Protein AF-A0A929AVD4-F1 (afdb_monomer_lite)

Secondary structure (DSSP, 8-state):
----SSTTHHHHHHHHHHHHHHHHHHHHHHHHHHHHHHHHHHHHHHHHHHHHHHHHHHHHHHHHHHHHHHHHHTT-SS-------SSGGGSSHHHHHHHTT--TTSEE---TT--EEHHHHHHHHHHHHHHHHHHHHHHHGGGS-HHHHHHHHHHHT-HHHHHHHHHHHHHHHHHHH--TTSTTTS---S---GGGSHHHHHHHHHHHHHHHHHHHHHHHHS-TTTS----THHHHS--S-GGG----

Radius of gyration: 31.72 Å; chains: 1; bounding box: 99×45×107 Å

Foldseek 3Di:
DDPDDPVPVVVVVVVVVVVVVVVVVVVVVVVVVVVVVVVVVVVVVLLVLLQVLLLLLLVLLLLVLLLLLQLQLVLDPDPDPDPDPFSVSCLDPVSLVSLQPDFQQDFFLPDPVDGDGNLRVLQVSLVVSLVSLVVSCVVRVVSHDPVLNVLSVCLSPQPLSVCSNPCVVVVVVVVVPDDPPCCVVPPPPRGDRPSNDPVSSVSVSSSVVSSRVSLVVSQVSDDPVSRDGDDCVSVPPDSDDPPPPPDD

Structure (mmCIF, N/CA/C/O backbone):
data_AF-A0A929AVD4-F1
#
_entry.id   AF-A0A929AVD4-F1
#
loop_
_atom_site.group_PDB
_atom_site.id
_atom_site.type_symbol
_atom_site.label_atom_id
_atom_site.label_alt_id
_atom_site.label_comp_id
_atom_site.label_asym_id
_atom_site.label_entity_id
_atom_site.label_seq_id
_atom_site.pdbx_PDB_ins_code
_atom_site.Cartn_x
_atom_site.Cartn_y
_atom_site.Cartn_z
_atom_site.occupancy
_atom_site.B_iso_or_equiv
_atom_site.auth_seq_id
_atom_site.auth_comp_id
_atom_site.auth_asym_id
_atom_site.auth_atom_id
_atom_site.pdbx_PDB_model_num
ATOM 1 N N . MET A 1 1 ? -60.032 -22.582 69.920 1.00 39.06 1 MET A N 1
ATOM 2 C CA . MET A 1 1 ? -60.147 -22.033 68.553 1.00 39.06 1 MET A CA 1
ATOM 3 C C . MET A 1 1 ? -59.045 -20.990 68.403 1.00 39.06 1 MET A C 1
ATOM 5 O O . MET A 1 1 ? -59.212 -19.867 68.847 1.00 39.06 1 MET A O 1
ATOM 9 N N . VAL A 1 2 ? -57.865 -21.402 67.935 1.00 45.56 2 VAL A N 1
ATOM 10 C CA . VAL A 1 2 ? -56.710 -20.515 67.718 1.00 45.56 2 VAL A CA 1
ATOM 11 C C . VAL A 1 2 ? -56.291 -20.727 66.271 1.00 45.56 2 VAL A C 1
ATOM 13 O O . VAL A 1 2 ? -55.604 -21.688 65.949 1.00 45.56 2 VAL A O 1
ATOM 16 N N . SER A 1 3 ? -56.807 -19.881 65.387 1.00 47.62 3 SER A N 1
ATOM 17 C CA . SER A 1 3 ? -56.468 -19.844 63.965 1.00 47.62 3 SER A CA 1
ATOM 18 C C . SER A 1 3 ? -56.089 -18.411 63.615 1.00 47.62 3 SER A C 1
ATOM 20 O O . SER A 1 3 ? -56.849 -17.677 62.991 1.00 47.62 3 SER A O 1
ATOM 22 N N . PHE A 1 4 ? -54.927 -17.984 64.091 1.00 54.69 4 PHE A N 1
ATOM 23 C CA . PHE A 1 4 ? -54.298 -16.741 63.672 1.00 54.69 4 PHE A CA 1
ATOM 24 C C . PHE A 1 4 ? -52.790 -16.996 63.590 1.00 54.69 4 PHE A C 1
ATOM 26 O O . PHE A 1 4 ? -52.235 -17.663 64.459 1.00 54.69 4 PHE A O 1
ATOM 33 N N . SER A 1 5 ? -52.164 -16.467 62.535 1.00 50.59 5 SER A N 1
ATOM 34 C CA . SER A 1 5 ? -50.708 -16.267 62.384 1.00 50.59 5 SER A CA 1
ATOM 35 C C . SER A 1 5 ? -49.850 -17.233 61.552 1.00 50.59 5 SER A C 1
ATOM 37 O O . SER A 1 5 ? -48.634 -17.170 61.675 1.00 50.59 5 SER A O 1
ATOM 39 N N . ILE A 1 6 ? -50.392 -18.017 60.611 1.00 52.81 6 ILE A N 1
ATOM 40 C CA . ILE A 1 6 ? -49.531 -18.676 59.588 1.00 52.81 6 ILE A CA 1
ATOM 41 C C . ILE A 1 6 ? -49.569 -17.948 58.228 1.00 52.81 6 ILE A C 1
ATOM 43 O O . ILE A 1 6 ? -48.618 -18.013 57.458 1.00 52.81 6 ILE A O 1
ATOM 47 N N . HIS A 1 7 ? -50.607 -17.153 57.947 1.00 48.38 7 HIS A N 1
ATOM 48 C CA . HIS A 1 7 ? -50.761 -16.492 56.642 1.00 48.38 7 HIS A CA 1
ATOM 49 C C . HIS A 1 7 ? -49.929 -15.200 56.468 1.00 48.38 7 HIS A C 1
ATOM 51 O O . HIS A 1 7 ? -49.765 -14.725 55.347 1.00 48.38 7 HIS A O 1
ATOM 57 N N . SER A 1 8 ? -49.381 -14.620 57.547 1.00 54.44 8 SER A N 1
ATOM 58 C CA . SER A 1 8 ? -48.600 -13.371 57.474 1.00 54.44 8 SER A CA 1
ATOM 59 C C . SER A 1 8 ? -47.114 -13.582 57.159 1.00 54.44 8 SER A C 1
ATOM 61 O O . SER A 1 8 ? -46.517 -12.744 56.485 1.00 54.44 8 SER A O 1
ATOM 63 N N . GLN A 1 9 ? -46.511 -14.704 57.576 1.00 56.31 9 GLN A N 1
ATOM 64 C CA . GLN A 1 9 ? -45.076 -14.948 57.368 1.00 56.31 9 GLN A CA 1
ATOM 65 C C . GLN A 1 9 ? -44.709 -15.156 55.892 1.00 56.31 9 GLN A C 1
ATOM 67 O O . GLN A 1 9 ? -43.683 -14.655 55.436 1.00 56.31 9 GLN A O 1
ATOM 72 N N . THR A 1 10 ? -45.558 -15.834 55.115 1.00 59.84 10 THR A N 1
ATOM 73 C CA . THR A 1 10 ? -45.307 -16.081 53.685 1.00 59.84 10 THR A CA 1
ATOM 74 C C . THR A 1 10 ? -45.378 -14.817 52.833 1.00 59.84 10 THR A C 1
ATOM 76 O O . THR A 1 10 ? -44.692 -14.735 51.817 1.00 59.84 10 THR A O 1
ATOM 79 N N . ASN A 1 11 ? -46.174 -13.823 53.235 1.00 68.31 11 ASN A N 1
ATOM 80 C CA . ASN A 1 11 ? -46.287 -12.559 52.502 1.00 68.31 11 ASN A CA 1
ATOM 81 C C . ASN A 1 11 ? -45.097 -11.633 52.774 1.00 68.31 11 ASN A C 1
ATOM 83 O O . ASN A 1 11 ? -44.637 -10.960 51.857 1.00 68.31 11 ASN A O 1
ATOM 87 N N . TRP A 1 12 ? -44.552 -11.650 53.995 1.00 73.69 12 TRP A N 1
ATOM 88 C CA . TRP A 1 12 ? -43.366 -10.864 54.341 1.00 73.69 12 TRP A CA 1
ATOM 89 C C . TRP A 1 12 ? -42.103 -11.365 53.624 1.00 73.69 12 TRP A C 1
ATOM 91 O O . TRP A 1 12 ? -41.378 -10.565 53.040 1.00 73.69 12 TRP A O 1
ATOM 101 N N . ILE A 1 13 ? -41.890 -12.687 53.564 1.00 74.06 13 ILE A N 1
ATOM 102 C CA . ILE A 1 13 ? -40.753 -13.284 52.835 1.00 74.06 13 ILE A CA 1
ATOM 103 C C . ILE A 1 13 ? -40.871 -13.033 51.325 1.00 74.06 13 ILE A C 1
ATOM 105 O O . ILE A 1 13 ? -39.872 -12.753 50.668 1.00 74.06 13 ILE A O 1
ATOM 109 N N . LYS A 1 14 ? -42.089 -13.096 50.765 1.00 73.75 14 LYS A N 1
ATOM 110 C CA . LYS A 1 14 ? -42.326 -12.774 49.349 1.00 73.75 14 LYS A CA 1
ATOM 111 C C . LYS A 1 14 ? -42.066 -11.302 49.032 1.00 73.75 14 LYS A C 1
ATOM 113 O O . LYS A 1 14 ? -41.446 -11.039 48.011 1.00 73.75 14 LYS A O 1
ATOM 118 N N . GLY A 1 15 ? -42.501 -10.374 49.889 1.00 75.75 15 GLY A N 1
ATOM 119 C CA . GLY A 1 15 ? -42.217 -8.942 49.729 1.00 75.75 15 GLY A CA 1
ATOM 120 C C . GLY A 1 15 ? -40.717 -8.657 49.782 1.00 75.75 15 GLY A C 1
ATOM 121 O O . GLY A 1 15 ? -40.167 -8.107 48.838 1.00 75.75 15 GLY A O 1
ATOM 122 N N . PHE A 1 16 ? -40.036 -9.175 50.809 1.00 79.62 16 PHE A N 1
ATOM 123 C CA . PHE A 1 16 ? -38.585 -9.043 50.951 1.00 79.62 16 PHE A CA 1
ATOM 124 C C . PHE A 1 16 ? -37.814 -9.647 49.764 1.00 79.62 16 PHE A C 1
ATOM 126 O O . PHE A 1 16 ? -36.892 -9.031 49.239 1.00 79.62 16 PHE A O 1
ATOM 133 N N . SER A 1 17 ? -38.210 -10.835 49.293 1.00 84.38 17 SER A N 1
ATOM 134 C CA . SER A 1 17 ? -37.594 -11.468 48.120 1.00 84.38 17 SER A CA 1
ATOM 135 C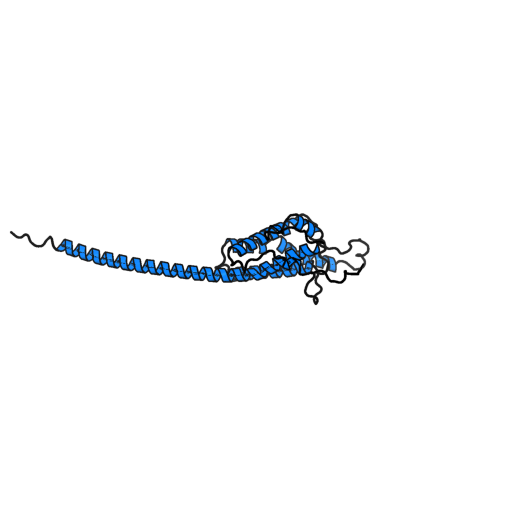 C . SER A 1 17 ? -37.806 -10.669 46.834 1.00 84.38 17 SER A C 1
ATOM 137 O O . SER A 1 17 ? -36.948 -10.723 45.956 1.00 84.38 17 SER A O 1
ATOM 139 N N . LEU A 1 18 ? -38.944 -9.989 46.692 1.00 88.69 18 LEU A N 1
ATOM 140 C CA . LEU A 1 18 ? -39.271 -9.209 45.502 1.00 88.69 18 LEU A CA 1
ATOM 141 C C . LEU A 1 18 ? -38.509 -7.881 45.494 1.00 88.69 18 LEU A C 1
ATOM 143 O O . LEU A 1 18 ? -37.988 -7.504 44.449 1.00 88.69 18 LEU A O 1
ATOM 147 N N . ASP A 1 19 ? -38.355 -7.248 46.659 1.00 90.06 19 ASP A N 1
ATOM 148 C CA . ASP A 1 19 ? -37.551 -6.034 46.828 1.00 90.06 19 ASP A CA 1
ATOM 149 C C . ASP A 1 19 ? -36.063 -6.305 46.557 1.00 90.06 19 ASP A C 1
ATOM 151 O O . ASP A 1 19 ? -35.441 -5.602 45.762 1.00 90.06 19 ASP A O 1
ATOM 155 N N . VAL A 1 20 ? -35.506 -7.385 47.123 1.00 91.88 20 VAL A N 1
ATOM 156 C CA . VAL A 1 20 ? -34.110 -7.790 46.868 1.00 91.88 20 VAL A CA 1
ATOM 157 C C . VAL A 1 20 ? -33.901 -8.165 45.398 1.00 91.88 20 VAL A C 1
ATOM 159 O O . VAL A 1 20 ? -32.895 -7.787 44.799 1.00 91.88 20 VAL A O 1
ATOM 162 N N . ALA A 1 21 ? -34.846 -8.881 44.779 1.00 92.19 21 ALA A N 1
ATOM 163 C CA . ALA A 1 21 ? -34.762 -9.204 43.355 1.00 92.19 21 ALA A CA 1
ATOM 164 C C . ALA A 1 21 ? -34.818 -7.943 42.479 1.00 92.19 21 ALA A C 1
ATOM 166 O O . ALA A 1 21 ? -34.052 -7.838 41.522 1.00 92.19 21 ALA A O 1
ATOM 167 N N . ALA A 1 22 ? -35.682 -6.979 42.811 1.00 93.81 22 ALA A N 1
ATOM 168 C CA . ALA A 1 22 ? -35.768 -5.705 42.105 1.00 93.81 22 ALA A CA 1
ATOM 169 C C . ALA A 1 22 ? -34.469 -4.893 42.232 1.00 93.81 22 ALA A C 1
ATOM 171 O O . ALA A 1 22 ? -34.009 -4.331 41.238 1.00 93.81 22 ALA A O 1
ATOM 172 N N . GLU A 1 23 ? -33.840 -4.885 43.410 1.00 93.19 23 GLU A N 1
ATOM 173 C CA . GLU A 1 23 ? -32.555 -4.216 43.639 1.00 93.19 23 GLU A CA 1
ATOM 174 C C . GLU A 1 23 ? -31.418 -4.878 42.843 1.00 93.19 23 GLU A C 1
ATOM 176 O O . GLU A 1 23 ? -30.668 -4.190 42.150 1.00 93.19 23 GLU A O 1
ATOM 181 N N . ILE A 1 24 ? -31.345 -6.215 42.838 1.00 95.50 24 ILE A N 1
ATOM 182 C CA . ILE A 1 24 ? -30.364 -6.967 42.036 1.00 95.50 24 ILE A CA 1
ATOM 183 C C . ILE A 1 24 ? -30.556 -6.696 40.538 1.00 95.50 24 ILE A C 1
ATOM 185 O O . ILE A 1 24 ? -29.583 -6.424 39.835 1.00 95.50 24 ILE A O 1
ATOM 189 N N . ILE A 1 25 ? -31.796 -6.741 40.038 1.00 96.06 25 ILE A N 1
ATOM 190 C CA . ILE A 1 25 ? -32.097 -6.444 38.629 1.00 96.06 25 ILE A CA 1
ATOM 191 C C . ILE A 1 25 ? -31.725 -4.995 38.298 1.00 96.06 25 ILE A C 1
ATOM 193 O O . ILE A 1 25 ? -31.150 -4.743 37.240 1.00 96.06 25 ILE A O 1
ATOM 197 N N . GLY A 1 26 ? -32.004 -4.055 39.205 1.00 96.50 26 GLY A N 1
ATOM 198 C CA . GLY A 1 26 ? -31.613 -2.655 39.064 1.00 96.50 26 GLY A CA 1
ATOM 199 C C . GLY A 1 26 ? -30.099 -2.490 38.919 1.00 96.50 26 GLY A C 1
ATOM 200 O O . GLY A 1 26 ? -29.643 -1.839 37.980 1.00 96.50 26 GLY A O 1
ATOM 201 N N . ILE A 1 27 ? -29.317 -3.142 39.786 1.00 95.81 27 ILE A N 1
ATOM 202 C CA . ILE A 1 27 ? -27.848 -3.124 39.720 1.00 95.81 27 ILE A CA 1
ATOM 203 C C . ILE A 1 27 ? -27.351 -3.729 38.400 1.00 95.81 27 ILE A C 1
ATOM 205 O O . ILE A 1 27 ? -26.502 -3.134 37.738 1.00 95.81 27 ILE A O 1
ATOM 209 N N . LEU A 1 28 ? -27.895 -4.876 37.981 1.00 96.44 28 LEU A N 1
ATOM 210 C CA . LEU A 1 28 ? -27.504 -5.524 36.724 1.00 96.44 28 LEU A CA 1
ATOM 211 C C . LEU A 1 28 ? -27.815 -4.656 35.500 1.00 96.44 28 LEU A C 1
ATOM 213 O O . LEU A 1 28 ? -26.984 -4.559 34.599 1.00 96.44 28 LEU A O 1
ATOM 217 N N . LEU A 1 29 ? -28.975 -3.993 35.475 1.00 96.69 29 LEU A N 1
ATOM 218 C CA . LEU A 1 29 ? -29.333 -3.061 34.402 1.00 96.69 29 LEU A CA 1
ATOM 219 C C . LEU A 1 29 ? -28.373 -1.874 34.331 1.00 96.69 29 LEU A C 1
ATOM 221 O O . LEU A 1 29 ? -28.005 -1.457 33.231 1.00 96.69 29 LEU A O 1
ATOM 225 N N . VAL A 1 30 ? -27.956 -1.341 35.482 1.00 97.31 30 VAL A N 1
ATOM 226 C CA . VAL A 1 30 ? -26.974 -0.252 35.537 1.00 97.31 30 VAL A CA 1
ATOM 227 C C . VAL A 1 30 ? -25.617 -0.721 35.015 1.00 97.31 30 VAL A C 1
ATOM 229 O O . VAL A 1 30 ? -25.057 -0.044 34.159 1.00 97.31 30 VAL A O 1
ATOM 232 N N . ILE A 1 31 ? -25.118 -1.883 35.455 1.00 96.50 31 ILE A N 1
ATOM 233 C CA . ILE A 1 31 ? -23.846 -2.448 34.966 1.00 96.50 31 ILE A CA 1
ATOM 234 C C . ILE A 1 31 ? -23.89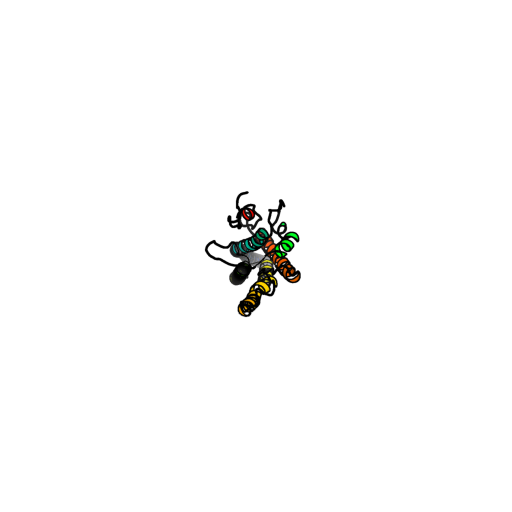9 -2.647 33.448 1.00 96.50 31 ILE A C 1
ATOM 236 O O . ILE A 1 31 ? -23.039 -2.142 32.735 1.00 96.50 31 ILE A O 1
ATOM 240 N N . PHE A 1 32 ? -24.957 -3.284 32.944 1.00 96.75 32 PHE A N 1
ATOM 241 C CA . PHE A 1 32 ? -25.129 -3.516 31.510 1.00 96.75 32 PHE A CA 1
ATOM 242 C C . PHE A 1 32 ? -25.206 -2.210 30.705 1.00 96.75 32 PHE A C 1
ATOM 244 O O . PHE A 1 32 ? -24.628 -2.101 29.626 1.00 96.75 32 PHE A O 1
ATOM 251 N N . SER A 1 33 ? -25.892 -1.194 31.236 1.00 95.44 33 SER A N 1
ATOM 252 C CA . SER A 1 33 ? -25.974 0.123 30.592 1.00 95.44 33 SER A CA 1
ATOM 253 C C . SER A 1 33 ? -24.615 0.824 30.556 1.00 95.44 33 SER A C 1
ATOM 255 O O . SER A 1 33 ? -24.285 1.462 29.559 1.00 95.44 33 SER A O 1
ATOM 257 N N . ILE A 1 34 ? -23.822 0.700 31.626 1.00 96.44 34 ILE A N 1
ATOM 258 C CA . ILE A 1 34 ? -22.462 1.244 31.694 1.00 96.44 34 ILE A CA 1
ATOM 259 C C . ILE A 1 34 ? -21.561 0.542 30.673 1.00 96.44 34 ILE A C 1
ATOM 261 O O . ILE A 1 34 ? -20.894 1.231 29.903 1.00 96.44 34 ILE A O 1
ATOM 265 N N . ASP A 1 35 ? -21.587 -0.791 30.614 1.00 96.69 35 ASP A N 1
ATOM 266 C CA . ASP A 1 35 ? -20.783 -1.568 29.662 1.00 96.69 35 ASP A CA 1
ATOM 267 C C . ASP A 1 35 ? -21.112 -1.188 28.212 1.00 96.69 35 ASP A C 1
ATOM 269 O O . ASP A 1 35 ? -20.208 -0.912 27.425 1.00 96.69 35 ASP A O 1
ATOM 273 N N . LEU A 1 36 ? -22.401 -1.053 27.875 1.00 95.44 36 LEU A N 1
ATOM 274 C CA . LEU A 1 36 ? -22.829 -0.614 26.543 1.00 95.44 36 LEU A CA 1
ATOM 275 C C . LEU A 1 36 ? -22.306 0.777 26.171 1.00 95.44 36 LEU A C 1
ATOM 277 O O . LEU A 1 36 ? -21.889 0.996 25.032 1.00 95.44 36 LEU A O 1
ATOM 281 N N . VAL A 1 37 ? -22.344 1.730 27.106 1.00 96.19 37 VAL A N 1
ATOM 282 C CA . VAL A 1 37 ? -21.844 3.092 26.860 1.00 96.19 37 VAL A CA 1
ATOM 283 C C . VAL A 1 37 ? -20.327 3.080 26.683 1.00 96.19 37 VAL A C 1
ATOM 285 O O . VAL A 1 37 ? -19.823 3.711 25.752 1.00 96.19 37 VAL A O 1
ATOM 288 N N . ILE A 1 38 ? -19.610 2.333 27.526 1.00 95.12 38 ILE A N 1
ATOM 289 C CA . ILE A 1 38 ? -18.152 2.191 27.445 1.00 95.12 38 ILE A CA 1
ATOM 290 C C . ILE A 1 38 ? -17.746 1.559 26.110 1.00 95.12 38 ILE A C 1
ATOM 292 O O . ILE A 1 38 ? -16.835 2.061 25.452 1.00 95.12 38 ILE A O 1
ATOM 296 N N . ASP A 1 39 ? -18.420 0.493 25.681 1.00 95.56 39 ASP A N 1
ATOM 297 C CA . ASP A 1 39 ? -18.108 -0.178 24.418 1.00 95.56 39 ASP A CA 1
ATOM 298 C C . ASP A 1 39 ? -18.417 0.710 23.207 1.00 95.56 39 ASP A C 1
ATOM 300 O O . ASP A 1 39 ? -17.618 0.774 22.269 1.00 95.56 39 ASP A O 1
ATOM 304 N N . ALA A 1 40 ? -19.514 1.472 23.245 1.00 93.88 40 ALA A N 1
ATOM 305 C CA . ALA A 1 40 ? -19.831 2.439 22.196 1.00 93.88 40 ALA A CA 1
ATOM 306 C C . ALA A 1 40 ? -18.782 3.563 22.101 1.00 93.88 40 ALA A C 1
ATOM 308 O O . ALA A 1 40 ? -18.420 3.996 21.001 1.00 93.88 40 ALA A O 1
ATOM 309 N N . GLU A 1 41 ? -18.274 4.041 23.239 1.00 94.12 41 GLU A N 1
ATOM 310 C CA . GLU A 1 41 ? -17.230 5.066 23.278 1.00 94.12 41 GLU A CA 1
ATOM 311 C C . GLU A 1 41 ? -15.884 4.524 22.783 1.00 94.12 41 GLU A C 1
ATOM 313 O O . GLU A 1 41 ? -15.257 5.147 21.920 1.00 94.12 41 GLU A O 1
ATOM 318 N N . ARG A 1 42 ? -15.496 3.319 23.222 1.00 91.62 42 ARG A N 1
ATOM 319 C CA . ARG A 1 42 ? -14.298 2.613 22.735 1.00 91.62 42 ARG A CA 1
ATOM 320 C C . ARG A 1 42 ? -14.339 2.386 21.232 1.00 91.62 42 ARG A C 1
ATOM 322 O O . ARG A 1 42 ? -13.340 2.619 20.555 1.00 91.62 42 ARG A O 1
ATOM 329 N N . GLU A 1 43 ? -15.484 1.975 20.697 1.00 90.75 43 GLU A N 1
ATOM 330 C CA . GLU A 1 43 ? -15.646 1.765 19.259 1.00 90.75 43 GLU A CA 1
ATOM 331 C C . GLU A 1 43 ? -15.481 3.075 18.481 1.00 90.75 43 GLU A C 1
ATOM 333 O O . GLU A 1 43 ? -14.781 3.131 17.468 1.00 90.75 43 GLU A O 1
ATOM 338 N N . LYS A 1 44 ? -16.055 4.169 18.989 1.00 91.69 44 LYS A N 1
ATOM 339 C CA . LYS A 1 44 ? -15.910 5.497 18.384 1.00 91.69 44 LYS A CA 1
ATOM 340 C C . LYS A 1 44 ? -14.463 5.992 18.417 1.00 91.69 44 LYS A C 1
ATOM 342 O O . LYS A 1 44 ? -14.003 6.607 17.452 1.00 91.69 44 LYS A O 1
ATOM 347 N N . GLU A 1 45 ? -13.745 5.768 19.513 1.00 90.12 45 GLU A N 1
ATOM 348 C CA . GLU A 1 45 ? -12.318 6.084 19.611 1.00 90.12 45 GLU A CA 1
ATOM 349 C C . GLU A 1 45 ? -11.483 5.229 18.658 1.00 90.12 45 GLU A C 1
ATOM 351 O O . GLU A 1 45 ? -10.661 5.776 17.918 1.00 90.12 45 GLU A O 1
ATOM 356 N N . ARG A 1 46 ? -11.758 3.921 18.594 1.00 89.38 46 ARG A N 1
ATOM 357 C CA . ARG A 1 46 ? -11.118 2.992 17.657 1.00 89.38 46 ARG A CA 1
ATOM 358 C C . ARG A 1 46 ? -11.273 3.466 16.216 1.00 89.38 46 ARG A C 1
ATOM 360 O O . ARG A 1 46 ? -10.273 3.598 15.519 1.00 89.38 46 ARG A O 1
ATOM 367 N N . GLN A 1 47 ? -12.488 3.821 15.796 1.00 90.06 47 GLN A N 1
ATOM 368 C CA . GLN A 1 47 ? -12.755 4.329 14.444 1.00 90.06 47 GLN A CA 1
ATOM 369 C C . GLN A 1 47 ? -12.019 5.642 14.145 1.00 90.06 47 GLN A C 1
ATOM 371 O O . GLN A 1 47 ? -11.511 5.843 13.039 1.00 90.06 47 GLN A O 1
ATOM 376 N N . LYS A 1 48 ? -11.924 6.556 15.123 1.00 90.62 48 LYS A N 1
ATOM 377 C CA . LYS A 1 48 ? -11.139 7.792 14.962 1.00 90.62 48 LYS A CA 1
ATOM 378 C C . LYS A 1 48 ? -9.657 7.485 14.753 1.00 90.62 48 LYS A C 1
ATOM 380 O O . LYS A 1 48 ? -9.036 8.097 13.885 1.00 90.62 48 LYS A O 1
ATOM 385 N N . LEU A 1 49 ? -9.100 6.559 15.531 1.00 90.81 49 LEU A N 1
ATOM 386 C CA . LEU A 1 49 ? -7.693 6.170 15.434 1.00 90.81 49 LEU A CA 1
ATOM 387 C C . LEU A 1 49 ? -7.405 5.397 14.142 1.00 90.81 49 LEU A C 1
ATOM 389 O O . LEU A 1 49 ? -6.413 5.700 13.481 1.00 90.81 49 LEU A O 1
ATOM 393 N N . GLU A 1 50 ? -8.299 4.497 13.721 1.00 91.44 50 GLU A N 1
ATOM 394 C CA . GLU A 1 50 ? -8.220 3.814 12.421 1.00 91.44 50 GLU A CA 1
ATOM 395 C C . GLU A 1 50 ? -8.209 4.837 11.277 1.00 91.44 50 GLU A C 1
ATOM 397 O O . GLU A 1 50 ? -7.356 4.778 10.392 1.00 91.44 50 GLU A O 1
ATOM 402 N N . LYS A 1 51 ? -9.082 5.851 11.325 1.00 91.44 51 LYS A N 1
ATOM 403 C CA . LYS A 1 51 ? -9.097 6.926 10.322 1.00 91.44 51 LYS A CA 1
ATOM 404 C C . LYS A 1 51 ? -7.767 7.679 10.262 1.00 91.44 51 LYS A C 1
ATOM 406 O O . LYS A 1 51 ? -7.279 7.966 9.169 1.00 91.44 51 LYS A O 1
ATOM 411 N N . VAL A 1 52 ? -7.172 7.997 11.413 1.00 91.56 52 VAL A N 1
ATOM 412 C CA . VAL A 1 52 ? -5.850 8.645 11.475 1.00 91.56 52 VAL A CA 1
ATOM 413 C C . VAL A 1 52 ? -4.772 7.730 10.894 1.00 91.56 52 VAL A C 1
ATOM 415 O O . VAL A 1 52 ? -3.930 8.207 10.134 1.00 91.56 52 VAL A O 1
ATOM 418 N N . ALA A 1 53 ? -4.812 6.432 11.198 1.00 91.75 53 ALA A N 1
ATOM 419 C CA . ALA A 1 53 ? -3.878 5.447 10.663 1.00 91.75 53 ALA A CA 1
ATOM 420 C C . ALA A 1 53 ? -3.969 5.350 9.131 1.00 91.75 53 ALA A C 1
ATOM 422 O O . ALA A 1 53 ? -2.958 5.481 8.441 1.00 91.75 53 ALA A O 1
ATOM 423 N N . LEU A 1 54 ? -5.185 5.239 8.586 1.00 93.38 54 LEU A N 1
ATOM 424 C CA . LEU A 1 54 ? -5.428 5.235 7.141 1.00 93.38 54 LEU A CA 1
ATOM 425 C C . LEU A 1 54 ? -4.924 6.525 6.485 1.00 93.38 54 LEU A C 1
ATOM 427 O O . LEU A 1 54 ? -4.274 6.481 5.443 1.00 93.38 54 LEU A O 1
ATOM 431 N N . GLN A 1 55 ? -5.139 7.691 7.101 1.00 92.81 55 GLN A N 1
ATOM 432 C CA . GLN A 1 55 ? -4.615 8.955 6.571 1.00 92.81 55 GLN A CA 1
ATOM 433 C C . GLN A 1 55 ? -3.087 8.954 6.403 1.00 92.81 55 GLN A C 1
ATOM 435 O O . GLN A 1 55 ? -2.589 9.590 5.472 1.00 92.81 55 GLN A O 1
ATOM 440 N N . GLN A 1 56 ? -2.344 8.222 7.241 1.00 94.00 56 GLN A N 1
ATOM 441 C CA . GLN A 1 56 ? -0.889 8.095 7.092 1.00 94.00 56 GLN A CA 1
ATOM 442 C C . GLN A 1 56 ? -0.483 7.250 5.880 1.00 94.00 56 GLN A C 1
ATOM 444 O O . GLN A 1 56 ? 0.575 7.504 5.308 1.00 94.00 56 GLN A O 1
ATOM 449 N N . LEU A 1 57 ? -1.332 6.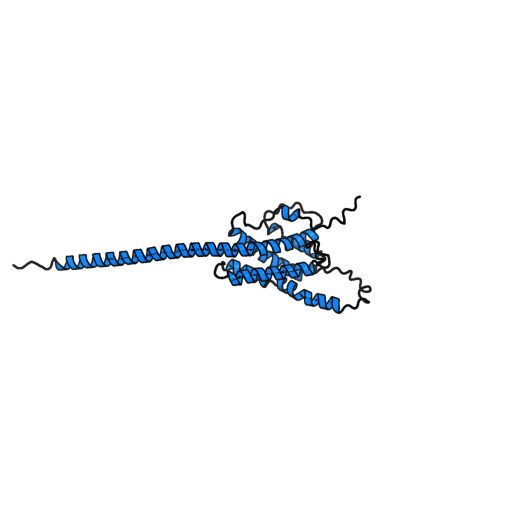317 5.434 1.00 95.06 57 LEU A N 1
ATOM 450 C CA . LEU A 1 57 ? -1.096 5.523 4.223 1.00 95.06 57 LEU A CA 1
ATOM 451 C C . LEU A 1 57 ? -1.276 6.336 2.939 1.00 95.06 57 LEU A C 1
ATOM 453 O O . LEU A 1 57 ? -0.634 6.045 1.933 1.00 95.06 57 LEU A O 1
ATOM 457 N N . ARG A 1 58 ? -2.091 7.399 2.958 1.00 94.88 58 ARG A N 1
ATOM 458 C CA . ARG A 1 58 ? -2.421 8.160 1.741 1.00 94.88 58 ARG A CA 1
ATOM 459 C C . ARG A 1 58 ? -1.183 8.644 0.990 1.00 94.88 58 ARG A C 1
ATOM 461 O O . ARG A 1 58 ? -1.071 8.472 -0.219 1.00 94.88 58 ARG A O 1
ATOM 468 N N . ARG A 1 59 ? -0.261 9.287 1.708 1.00 93.75 59 ARG A N 1
ATOM 469 C CA . ARG A 1 59 ? 0.937 9.893 1.118 1.00 93.75 59 ARG A CA 1
ATOM 470 C C . ARG A 1 59 ? 1.877 8.855 0.486 1.00 93.75 59 ARG A C 1
ATOM 472 O O . ARG A 1 59 ? 2.237 9.067 -0.671 1.00 93.75 59 ARG A O 1
ATOM 479 N N . PRO A 1 60 ? 2.295 7.775 1.178 1.00 96.12 60 PRO A N 1
ATOM 480 C CA . PRO A 1 60 ? 3.134 6.753 0.560 1.00 96.12 60 PRO A CA 1
ATOM 481 C C . PRO A 1 60 ? 2.432 6.047 -0.605 1.00 96.12 60 PRO A C 1
ATOM 483 O O . PRO A 1 60 ? 3.076 5.840 -1.628 1.00 96.12 60 PRO A O 1
ATOM 486 N N . LEU A 1 61 ? 1.126 5.768 -0.507 1.00 96.38 61 LEU A N 1
ATOM 487 C CA . LEU A 1 61 ? 0.372 5.158 -1.608 1.00 96.38 61 LEU A CA 1
ATOM 488 C C . LEU A 1 61 ? 0.317 6.061 -2.846 1.00 96.38 61 LEU A C 1
ATOM 490 O O . LEU A 1 61 ? 0.637 5.610 -3.940 1.00 96.38 61 LEU A O 1
ATOM 494 N N . LEU A 1 62 ? -0.014 7.348 -2.687 1.00 93.69 62 LEU A N 1
ATOM 495 C CA . LEU A 1 62 ? -0.032 8.306 -3.803 1.00 93.69 62 LEU A CA 1
ATOM 496 C C . LEU A 1 62 ? 1.332 8.448 -4.472 1.00 93.69 62 LEU A C 1
ATOM 498 O O . LEU A 1 62 ? 1.427 8.552 -5.692 1.00 93.69 62 LEU A O 1
ATOM 502 N N . ARG A 1 63 ? 2.392 8.475 -3.666 1.00 92.12 63 ARG A N 1
ATOM 503 C CA . ARG A 1 63 ? 3.756 8.623 -4.162 1.00 92.12 63 ARG A CA 1
ATOM 504 C C . ARG A 1 63 ? 4.193 7.400 -4.970 1.00 92.12 63 ARG A C 1
ATOM 506 O O . ARG A 1 63 ? 4.706 7.567 -6.072 1.00 92.12 63 ARG A O 1
ATOM 513 N N . HIS A 1 64 ? 3.929 6.198 -4.457 1.00 95.19 64 HIS A N 1
ATOM 514 C CA . HIS A 1 64 ? 4.232 4.952 -5.166 1.00 95.19 64 HIS A CA 1
ATOM 515 C C . HIS A 1 64 ? 3.373 4.785 -6.422 1.00 95.19 64 HIS A C 1
ATOM 517 O O . HIS A 1 64 ? 3.883 4.421 -7.476 1.00 95.19 64 HIS A O 1
ATOM 523 N N . PHE A 1 65 ? 2.094 5.168 -6.358 1.00 93.50 65 PHE A N 1
ATOM 524 C CA . PHE A 1 65 ? 1.229 5.224 -7.538 1.00 93.50 65 PHE A CA 1
ATOM 525 C C . PHE A 1 65 ? 1.798 6.157 -8.615 1.00 93.50 65 PHE A C 1
ATOM 527 O O . PHE A 1 65 ? 1.867 5.795 -9.789 1.00 93.50 65 PHE A O 1
ATOM 534 N N . GLY A 1 66 ? 2.274 7.338 -8.205 1.00 90.12 66 GLY A N 1
ATOM 535 C CA . GLY A 1 66 ? 2.940 8.290 -9.088 1.00 90.12 66 GLY A CA 1
ATOM 536 C C . GLY A 1 66 ? 4.191 7.712 -9.750 1.00 90.12 66 GLY A C 1
ATOM 537 O O . GLY A 1 66 ? 4.364 7.883 -10.954 1.00 90.12 66 GLY A O 1
ATOM 538 N N . LEU A 1 67 ? 5.031 6.982 -9.007 1.00 91.31 67 LEU A N 1
ATOM 539 C CA . LEU A 1 67 ? 6.177 6.262 -9.575 1.00 91.31 67 LEU A CA 1
ATOM 540 C C . LEU A 1 67 ? 5.727 5.285 -10.674 1.00 91.31 67 LEU A C 1
ATOM 542 O O . LEU A 1 67 ? 6.254 5.347 -11.785 1.00 91.31 67 LEU A O 1
ATOM 546 N N . LEU A 1 68 ? 4.751 4.418 -10.383 1.00 92.31 68 LEU A N 1
ATOM 547 C CA . LEU A 1 68 ? 4.270 3.401 -11.325 1.00 92.31 68 LEU A CA 1
ATOM 548 C C . LEU A 1 68 ? 3.691 4.017 -12.607 1.00 92.31 68 LEU A C 1
ATOM 550 O O . LEU A 1 68 ? 3.955 3.518 -13.702 1.00 92.31 68 LEU A O 1
ATOM 554 N N . ILE A 1 69 ? 2.955 5.125 -12.486 1.00 89.75 69 ILE A N 1
ATOM 555 C CA . ILE A 1 69 ? 2.457 5.890 -13.637 1.00 89.75 69 ILE A CA 1
ATOM 556 C C . ILE A 1 69 ? 3.612 6.509 -14.423 1.00 89.75 69 ILE A C 1
ATOM 558 O O . ILE A 1 69 ? 3.628 6.456 -15.651 1.00 89.75 69 ILE A O 1
ATOM 562 N N . ASN A 1 70 ? 4.583 7.110 -13.737 1.00 87.94 70 ASN A N 1
ATOM 563 C CA . ASN A 1 70 ? 5.682 7.801 -14.400 1.00 87.94 70 ASN A CA 1
ATOM 564 C C . ASN A 1 70 ? 6.579 6.834 -15.184 1.00 87.94 70 ASN A C 1
ATOM 566 O O . ASN A 1 70 ? 7.014 7.194 -16.273 1.00 87.94 70 ASN A O 1
ATOM 570 N N . LEU A 1 71 ? 6.785 5.610 -14.680 1.00 89.25 71 LEU A N 1
ATOM 571 C CA . LEU A 1 71 ? 7.481 4.537 -15.404 1.00 89.25 71 LEU A CA 1
ATOM 572 C C . LEU A 1 71 ? 6.770 4.144 -16.707 1.00 89.25 71 LEU A C 1
ATOM 574 O O . LEU A 1 71 ? 7.422 3.791 -17.681 1.00 89.25 71 LEU A O 1
ATOM 578 N N . PHE A 1 72 ? 5.440 4.204 -16.737 1.00 89.06 72 PHE A N 1
ATOM 579 C CA . PHE A 1 72 ? 4.658 3.902 -17.937 1.00 89.06 72 PHE A CA 1
ATOM 580 C C . PHE A 1 72 ? 4.580 5.090 -18.900 1.00 89.06 72 PHE A C 1
ATOM 582 O O . PHE A 1 72 ? 4.685 4.944 -20.114 1.00 89.06 72 PHE A O 1
ATOM 589 N N . LYS A 1 73 ? 4.480 6.312 -18.375 1.00 86.00 73 LYS A N 1
ATOM 590 C CA . LYS A 1 73 ? 4.498 7.531 -19.195 1.00 86.00 73 LYS A CA 1
ATOM 591 C C . LYS A 1 73 ? 5.804 7.724 -19.960 1.00 86.00 73 LYS A C 1
ATOM 593 O O . LYS A 1 73 ? 5.796 8.413 -20.974 1.00 86.00 73 LYS A O 1
ATOM 598 N N . THR A 1 74 ? 6.918 7.176 -19.482 1.00 84.44 74 THR A N 1
ATOM 599 C CA . THR A 1 74 ? 8.195 7.252 -20.204 1.00 84.44 74 THR A CA 1
ATOM 600 C C . THR A 1 74 ? 8.325 6.249 -21.334 1.00 84.44 74 THR A C 1
ATOM 602 O O . THR A 1 74 ? 9.110 6.481 -22.251 1.00 84.44 74 THR A O 1
ATOM 605 N N . THR A 1 75 ? 7.579 5.150 -21.290 1.00 83.38 75 THR A N 1
ATOM 606 C CA . THR A 1 75 ? 7.625 4.108 -22.319 1.00 83.38 75 THR A CA 1
ATOM 607 C C . THR A 1 75 ? 6.610 4.376 -23.428 1.00 83.38 75 THR A C 1
ATOM 609 O O . THR A 1 75 ? 6.868 4.085 -24.597 1.00 83.38 75 THR A O 1
ATOM 612 N N . VAL A 1 76 ? 5.495 5.026 -23.094 1.00 82.62 76 VAL A N 1
ATOM 613 C CA . VAL A 1 76 ? 4.408 5.319 -24.030 1.00 82.62 76 VAL A CA 1
ATOM 614 C C . VAL A 1 76 ? 4.610 6.665 -24.740 1.00 82.62 76 VAL A C 1
ATOM 616 O O . VAL A 1 76 ? 4.672 7.722 -24.118 1.00 82.62 76 VAL A O 1
ATOM 619 N N . LYS A 1 77 ? 4.649 6.646 -26.081 1.00 66.56 77 LYS A N 1
ATOM 620 C CA . LYS A 1 77 ? 4.806 7.857 -26.919 1.00 66.56 77 LYS A CA 1
ATOM 621 C C . LYS A 1 77 ? 3.519 8.670 -27.101 1.00 66.56 77 LYS A C 1
ATOM 623 O O . LYS A 1 77 ? 3.589 9.865 -27.372 1.00 66.56 77 LYS A O 1
ATOM 628 N N . VAL A 1 78 ? 2.353 8.033 -26.999 1.00 63.00 78 VAL A N 1
ATOM 629 C CA . VAL A 1 78 ? 1.033 8.656 -27.186 1.00 63.00 78 VAL A CA 1
ATOM 630 C C . VAL A 1 78 ? 0.086 8.074 -26.148 1.00 63.00 78 VAL A C 1
ATOM 632 O O . VAL A 1 78 ? -0.048 6.857 -26.080 1.00 63.00 78 VAL A O 1
ATOM 635 N N . LYS A 1 79 ? -0.568 8.928 -25.349 1.00 63.59 79 LYS A N 1
ATOM 636 C CA . LYS A 1 79 ? -1.604 8.505 -24.395 1.00 63.59 79 LYS A CA 1
ATOM 637 C C . LYS A 1 79 ? -2.656 7.690 -25.152 1.00 63.59 79 LYS A C 1
ATOM 639 O O . LYS A 1 79 ? -3.325 8.238 -26.028 1.00 63.59 79 LYS A O 1
ATOM 644 N N . GLU A 1 80 ? -2.801 6.409 -24.824 1.00 62.75 80 GLU A N 1
ATOM 645 C CA . GLU A 1 80 ? -3.929 5.631 -25.326 1.00 62.75 80 GLU A CA 1
ATOM 646 C C . GLU A 1 80 ? -5.227 6.267 -24.835 1.00 62.75 80 GLU A C 1
ATOM 648 O O . GLU A 1 80 ? -5.341 6.685 -23.679 1.00 62.75 80 GLU A O 1
ATOM 653 N N . ASN A 1 81 ? -6.210 6.355 -25.726 1.00 57.62 81 ASN A N 1
ATOM 654 C CA . ASN A 1 81 ? -7.517 6.940 -25.444 1.00 57.62 81 ASN A CA 1
ATOM 655 C C . ASN A 1 81 ? -8.404 5.958 -24.652 1.00 57.62 81 ASN A C 1
ATOM 657 O O . ASN A 1 81 ? -9.594 5.825 -24.932 1.00 57.62 81 ASN A O 1
ATOM 661 N N . ASN A 1 82 ? -7.799 5.223 -23.715 1.00 62.97 82 ASN A N 1
ATOM 662 C CA . ASN A 1 82 ? -8.485 4.271 -22.859 1.00 62.97 82 ASN A CA 1
ATOM 663 C C . ASN A 1 82 ? -9.172 5.046 -21.732 1.00 62.97 82 ASN A C 1
ATOM 665 O O . ASN A 1 82 ? -8.552 5.843 -21.021 1.00 62.97 82 ASN A O 1
ATOM 669 N N . ASP A 1 83 ? -10.473 4.816 -21.598 1.00 68.00 83 ASP A N 1
ATOM 670 C CA . ASP A 1 83 ? -11.290 5.339 -20.510 1.00 68.00 83 ASP A CA 1
ATOM 671 C C . ASP A 1 83 ? -11.055 4.470 -19.265 1.00 68.00 83 ASP A C 1
ATOM 673 O O . ASP A 1 83 ? -11.749 3.477 -19.039 1.00 68.00 83 ASP A O 1
ATOM 677 N N . TYR A 1 84 ? -9.998 4.784 -18.510 1.00 75.25 84 TYR A N 1
ATOM 678 C CA . TYR A 1 84 ? -9.661 4.089 -17.266 1.00 75.25 84 TYR A CA 1
ATOM 679 C C . TYR A 1 84 ? -10.725 4.400 -16.201 1.00 75.25 84 TYR A C 1
ATOM 681 O O . TYR A 1 84 ? -10.796 5.526 -15.702 1.00 75.25 84 TYR A O 1
ATOM 689 N N . LYS A 1 85 ? -11.548 3.410 -15.830 1.00 75.50 85 LYS A N 1
ATOM 690 C CA . LYS A 1 85 ? -12.619 3.566 -14.827 1.00 75.50 85 LYS A CA 1
ATOM 691 C C . LYS A 1 85 ? -12.093 3.395 -13.404 1.00 75.50 85 LYS A C 1
ATOM 693 O O . LYS A 1 85 ? -12.638 3.990 -12.473 1.00 75.50 85 LYS A O 1
ATOM 698 N N . GLY A 1 86 ? -11.038 2.600 -13.240 1.00 78.94 86 GLY A N 1
ATOM 699 C CA . GLY A 1 86 ? -10.374 2.321 -11.971 1.00 78.94 86 GLY A CA 1
ATOM 700 C C . GLY A 1 86 ? -8.850 2.329 -12.072 1.00 78.94 86 GLY A C 1
ATOM 701 O O . GLY A 1 86 ? -8.267 2.449 -13.145 1.00 78.94 86 GLY A O 1
ATOM 702 N N . ILE A 1 87 ? -8.193 2.201 -10.918 1.00 86.12 87 ILE A N 1
ATOM 703 C CA . ILE A 1 87 ? -6.728 2.105 -10.839 1.00 86.12 87 ILE A CA 1
ATOM 704 C C . ILE A 1 87 ? -6.239 0.768 -11.401 1.00 86.12 87 ILE A C 1
ATOM 706 O O . ILE A 1 87 ? -5.221 0.740 -12.083 1.00 86.12 87 ILE A O 1
ATOM 710 N N . ALA A 1 88 ? -6.976 -0.317 -11.154 1.00 88.31 88 ALA A N 1
ATOM 711 C CA . ALA A 1 88 ? -6.664 -1.640 -11.684 1.00 88.31 88 ALA A CA 1
ATOM 712 C C . ALA A 1 88 ? -6.609 -1.659 -13.223 1.00 88.31 88 ALA A C 1
ATOM 714 O O . ALA A 1 88 ? -5.738 -2.314 -13.785 1.00 88.31 88 ALA A O 1
ATOM 715 N N . ASP A 1 89 ? -7.466 -0.876 -13.891 1.00 85.81 89 ASP A N 1
ATOM 716 C CA . ASP A 1 89 ? -7.532 -0.796 -15.358 1.00 85.81 89 ASP A CA 1
ATOM 717 C C . ASP A 1 89 ? -6.236 -0.266 -15.989 1.00 85.81 89 ASP A C 1
ATOM 719 O O . ASP A 1 89 ? -5.984 -0.507 -17.164 1.00 85.81 89 ASP A O 1
ATOM 723 N N . LEU A 1 90 ? -5.420 0.478 -15.232 1.00 87.25 90 LEU A N 1
ATOM 724 C CA . LEU A 1 90 ? -4.127 0.972 -15.707 1.00 87.25 90 LEU A CA 1
ATOM 725 C C . LEU A 1 90 ? -3.068 -0.135 -15.767 1.00 87.25 90 LEU A C 1
ATOM 727 O O . LEU A 1 90 ? -2.127 -0.035 -16.545 1.00 87.25 90 LEU A O 1
ATOM 731 N N . PHE A 1 91 ? -3.177 -1.146 -14.907 1.00 90.50 91 PHE A N 1
ATOM 732 C CA . PHE A 1 91 ? -2.140 -2.154 -14.689 1.00 90.50 91 PHE A CA 1
ATOM 733 C C . PHE A 1 91 ? -2.471 -3.461 -15.413 1.00 90.50 91 PHE A C 1
ATOM 735 O O . PHE A 1 91 ? -2.473 -4.542 -14.819 1.00 90.50 91 PHE A O 1
ATOM 742 N N . ASP A 1 92 ? -2.768 -3.341 -16.703 1.00 89.75 92 ASP A N 1
ATOM 743 C CA . ASP A 1 92 ? -3.045 -4.455 -17.601 1.00 89.75 92 ASP A CA 1
ATOM 744 C C . ASP A 1 92 ? -1.757 -5.067 -18.187 1.00 89.75 92 ASP A C 1
ATOM 746 O O . ASP A 1 92 ? -0.634 -4.675 -17.863 1.00 89.75 92 ASP A O 1
ATOM 750 N N . ASP A 1 93 ? -1.894 -6.078 -19.046 1.00 89.81 93 ASP A N 1
ATOM 751 C CA . ASP A 1 93 ? -0.727 -6.709 -19.672 1.00 89.81 93 ASP A CA 1
ATOM 752 C C . ASP A 1 93 ? 0.048 -5.733 -20.575 1.00 89.81 93 ASP A C 1
ATOM 754 O O . ASP A 1 93 ? 1.280 -5.790 -20.612 1.00 89.81 93 ASP A O 1
ATOM 758 N N . PHE A 1 94 ? -0.639 -4.780 -21.216 1.00 89.56 94 PHE A N 1
ATOM 759 C CA . PHE A 1 94 ? -0.004 -3.747 -22.033 1.00 89.56 94 PHE A CA 1
ATOM 760 C C . PHE A 1 94 ? 0.927 -2.860 -21.200 1.00 89.56 94 PHE A C 1
ATOM 762 O O . PHE A 1 94 ? 2.066 -2.613 -21.606 1.00 89.56 94 PHE A O 1
ATOM 769 N N . TYR A 1 95 ? 0.507 -2.453 -19.999 1.00 90.75 95 TYR A N 1
ATOM 770 C CA . TYR A 1 95 ? 1.361 -1.741 -19.048 1.00 90.75 95 TYR A CA 1
ATOM 771 C C . TYR A 1 95 ? 2.689 -2.470 -18.810 1.00 90.75 95 TYR A C 1
ATOM 773 O O . TYR A 1 95 ? 3.767 -1.881 -18.950 1.00 90.75 95 TYR A O 1
ATOM 781 N N . PHE A 1 96 ? 2.636 -3.769 -18.503 1.00 91.62 96 PHE A N 1
ATOM 782 C CA . PHE A 1 96 ? 3.840 -4.552 -18.204 1.00 91.62 96 PHE A CA 1
ATOM 783 C C . PHE A 1 96 ? 4.712 -4.813 -19.439 1.00 91.62 96 PHE A C 1
ATOM 785 O O . PHE A 1 96 ? 5.939 -4.884 -19.315 1.00 91.62 96 PHE A O 1
ATOM 792 N N . GLU A 1 97 ? 4.113 -4.926 -20.626 1.00 89.69 97 GLU A N 1
ATOM 793 C CA . GLU A 1 97 ? 4.847 -5.002 -21.893 1.00 89.69 97 GLU A CA 1
ATOM 794 C C . GLU A 1 97 ? 5.598 -3.704 -22.194 1.00 89.69 97 GLU A C 1
ATOM 796 O O . GLU A 1 97 ? 6.769 -3.744 -22.575 1.00 89.69 97 GLU A O 1
ATOM 801 N N . GLN A 1 98 ? 4.977 -2.546 -21.957 1.00 89.75 98 GLN A N 1
ATOM 802 C CA . GLN A 1 98 ? 5.639 -1.255 -22.146 1.00 89.75 98 GLN A CA 1
ATOM 803 C C . GLN A 1 98 ? 6.781 -1.051 -21.147 1.00 89.75 98 GLN A C 1
ATOM 805 O O . GLN A 1 98 ? 7.844 -0.551 -21.508 1.00 89.75 98 GLN A O 1
ATOM 810 N N . LEU A 1 99 ? 6.636 -1.491 -19.897 1.00 89.00 99 LEU A N 1
ATOM 811 C CA . LEU A 1 99 ? 7.749 -1.448 -18.944 1.00 89.00 99 LEU A CA 1
ATOM 812 C C . LEU A 1 99 ? 8.958 -2.288 -19.385 1.00 89.00 99 LEU A C 1
ATOM 814 O O . LEU A 1 99 ? 10.089 -1.975 -19.014 1.00 89.00 99 LEU A O 1
ATOM 818 N N . ALA A 1 100 ? 8.742 -3.317 -20.211 1.00 87.44 100 ALA A N 1
ATOM 819 C CA . ALA A 1 100 ? 9.798 -4.178 -20.730 1.00 87.44 100 ALA A CA 1
ATOM 820 C C . ALA A 1 100 ? 10.748 -3.488 -21.710 1.00 87.44 100 ALA A C 1
ATOM 822 O O . ALA A 1 100 ? 11.753 -4.094 -22.068 1.00 87.44 100 ALA A O 1
ATOM 823 N N . ILE A 1 101 ? 10.429 -2.284 -22.190 1.00 87.94 101 ILE A N 1
ATOM 824 C CA . ILE A 1 101 ? 11.280 -1.504 -23.103 1.00 87.94 101 ILE A CA 1
ATOM 825 C C . ILE A 1 101 ? 11.931 -0.298 -22.411 1.00 87.94 101 ILE A C 1
ATOM 827 O O . ILE A 1 101 ? 12.670 0.445 -23.056 1.00 87.94 101 ILE A O 1
ATOM 831 N N . LEU A 1 102 ? 11.679 -0.103 -21.111 1.00 85.94 102 LEU A N 1
ATOM 832 C CA . LEU A 1 102 ? 12.240 1.008 -20.354 1.00 85.94 102 LEU A CA 1
ATOM 833 C C . LEU A 1 102 ? 13.753 0.845 -20.176 1.00 85.94 102 LEU A C 1
ATOM 835 O O . LEU A 1 102 ? 14.240 -0.163 -19.659 1.00 85.94 102 LEU A O 1
ATOM 839 N N . ASP A 1 103 ? 14.495 1.884 -20.546 1.00 84.50 103 ASP A N 1
ATOM 840 C CA . ASP A 1 103 ? 15.918 1.985 -20.248 1.00 84.50 103 ASP A CA 1
ATOM 841 C C . ASP A 1 103 ? 16.134 2.684 -18.899 1.00 84.50 103 ASP A C 1
ATOM 843 O O . ASP A 1 103 ? 15.979 3.901 -18.768 1.00 84.50 103 ASP A O 1
ATOM 847 N N . PHE A 1 104 ? 16.520 1.907 -17.884 1.00 83.88 104 PHE A N 1
ATOM 848 C CA . PHE A 1 104 ? 16.716 2.400 -16.523 1.00 83.88 104 PHE A CA 1
ATOM 849 C C . PHE A 1 104 ? 17.994 3.229 -16.339 1.00 83.88 104 PHE A C 1
ATOM 851 O O . PHE A 1 104 ? 18.183 3.817 -15.269 1.00 83.88 104 PHE A O 1
ATOM 858 N N . SER A 1 105 ? 18.879 3.285 -17.342 1.00 81.06 105 SER A N 1
ATOM 859 C CA . SER A 1 105 ? 20.062 4.154 -17.297 1.00 81.06 105 SER A CA 1
ATOM 860 C C . SER A 1 105 ? 19.748 5.602 -17.683 1.00 81.06 105 SER A C 1
ATOM 862 O O . SER A 1 105 ? 20.527 6.497 -17.349 1.00 81.06 105 SER A O 1
ATOM 864 N N . GLN A 1 106 ? 18.601 5.842 -18.332 1.00 83.75 106 GLN A N 1
ATOM 865 C CA . GLN A 1 106 ? 18.163 7.178 -18.721 1.00 83.75 106 GLN A CA 1
ATOM 866 C C . GLN A 1 106 ? 17.876 8.051 -17.494 1.00 83.75 106 GLN A C 1
ATOM 868 O O . GLN A 1 106 ? 17.478 7.533 -16.440 1.00 83.75 106 GLN A O 1
ATOM 873 N N . PRO A 1 107 ? 18.050 9.380 -17.617 1.00 81.44 107 PRO A N 1
ATOM 874 C CA . PRO A 1 107 ? 17.718 10.299 -16.544 1.00 81.44 107 PRO A CA 1
ATOM 875 C C . PRO A 1 107 ? 16.225 10.204 -16.219 1.00 81.44 107 PRO A C 1
ATOM 877 O O . PRO A 1 107 ? 15.359 10.352 -17.085 1.00 81.44 107 PRO A O 1
ATOM 880 N N . ALA A 1 108 ? 15.931 9.970 -14.945 1.00 82.69 108 ALA A N 1
ATOM 881 C CA . ALA A 1 108 ? 14.598 10.123 -14.416 1.00 82.69 108 ALA A CA 1
ATOM 882 C C . ALA A 1 108 ? 14.261 11.623 -14.350 1.00 82.69 108 ALA A C 1
ATOM 884 O O . ALA A 1 108 ? 15.104 12.437 -13.964 1.00 82.69 108 ALA A O 1
ATOM 885 N N . PRO A 1 109 ? 13.025 12.013 -14.684 1.00 70.75 109 PRO A N 1
ATOM 886 C CA . PRO A 1 109 ? 12.531 13.383 -14.635 1.00 70.75 109 PRO A CA 1
ATOM 887 C C . PRO A 1 109 ? 12.223 13.786 -13.182 1.00 70.75 109 PRO A C 1
ATOM 889 O O . PRO A 1 109 ? 11.095 14.123 -12.820 1.00 70.75 109 PRO A O 1
ATOM 892 N N . VAL A 1 110 ? 13.240 13.701 -12.326 1.00 68.50 110 VAL A N 1
ATOM 893 C CA . VAL A 1 110 ? 13.216 14.171 -10.939 1.00 68.50 110 VAL A CA 1
ATOM 894 C C . VAL A 1 110 ? 13.410 15.695 -10.946 1.00 68.50 110 VAL A C 1
ATOM 896 O O . VAL A 1 110 ? 13.690 16.299 -11.983 1.00 68.50 110 VAL A O 1
ATOM 899 N N . ILE A 1 111 ? 13.197 16.350 -9.800 1.00 63.78 111 ILE A N 1
ATOM 900 C CA . ILE A 1 111 ? 13.416 17.792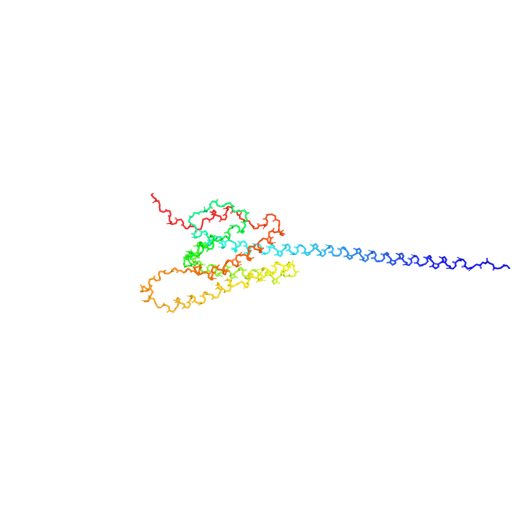 -9.599 1.00 63.78 111 ILE A CA 1
ATOM 901 C C . ILE A 1 111 ? 14.672 18.247 -10.361 1.00 63.78 111 ILE A C 1
ATOM 903 O O . ILE A 1 111 ? 15.743 17.685 -10.156 1.00 63.78 111 ILE A O 1
ATOM 907 N N . LYS A 1 112 ? 14.534 19.292 -11.196 1.00 57.50 112 LYS A N 1
ATOM 908 C CA . LYS A 1 112 ? 15.530 19.797 -12.173 1.00 57.50 112 LYS A CA 1
ATOM 909 C C . LYS A 1 112 ? 16.964 20.002 -11.648 1.00 57.50 112 LYS A C 1
ATOM 911 O O . LYS A 1 112 ? 17.865 20.218 -12.446 1.00 57.50 112 LYS A O 1
ATOM 916 N N . SER A 1 113 ? 17.173 20.001 -10.335 1.00 60.22 113 SER A N 1
ATOM 917 C CA . SER A 1 113 ? 18.470 20.185 -9.683 1.00 60.22 113 SER A CA 1
ATOM 918 C C . SER A 1 113 ? 19.214 18.882 -9.361 1.00 60.22 113 SER A C 1
ATOM 920 O O . SER A 1 113 ? 20.333 18.959 -8.861 1.00 60.22 113 SER A O 1
ATOM 922 N N . VAL A 1 114 ? 18.609 17.708 -9.578 1.00 67.69 114 VAL A N 1
ATOM 923 C CA . VAL A 1 114 ? 19.221 16.405 -9.278 1.00 67.69 114 VAL A CA 1
ATOM 924 C C . VAL A 1 114 ? 19.148 15.514 -10.513 1.00 67.69 114 VAL A C 1
ATOM 926 O O . VAL A 1 114 ? 18.077 15.041 -10.882 1.00 67.69 114 VAL A O 1
ATOM 929 N N . GLU A 1 115 ? 20.298 15.263 -11.134 1.00 74.31 115 GLU A N 1
ATOM 930 C CA . GLU A 1 115 ? 20.425 14.223 -12.153 1.00 74.31 115 GLU A CA 1
ATOM 931 C C . GLU A 1 115 ? 20.430 12.856 -11.455 1.00 74.31 115 GLU A C 1
ATOM 933 O O . GLU A 1 115 ? 21.345 12.529 -10.700 1.00 74.31 115 GLU A O 1
ATOM 938 N N . MET A 1 116 ? 19.375 12.072 -11.666 1.00 82.50 116 MET A N 1
ATOM 939 C CA . MET A 1 116 ? 19.213 10.733 -11.099 1.00 82.50 116 MET A CA 1
ATOM 940 C C . MET A 1 116 ? 18.757 9.788 -12.208 1.00 82.50 116 MET A C 1
ATOM 942 O O . MET A 1 116 ? 17.900 10.161 -13.003 1.00 82.50 116 MET A O 1
ATOM 946 N N . SER A 1 117 ? 19.318 8.579 -12.286 1.00 84.62 117 SER A N 1
ATOM 947 C CA . SER A 1 117 ? 18.845 7.573 -13.247 1.00 84.62 117 SER A CA 1
ATOM 948 C C . SER A 1 117 ? 17.497 6.985 -12.816 1.00 84.62 117 SER A C 1
ATOM 950 O O . SER A 1 117 ? 17.149 7.013 -11.633 1.00 84.62 117 SER A O 1
ATOM 952 N N . TRP A 1 118 ? 16.742 6.404 -13.748 1.00 87.12 118 TRP A N 1
ATOM 953 C CA . TRP A 1 118 ? 15.524 5.651 -13.420 1.00 87.12 118 TRP A CA 1
ATOM 954 C C . TRP A 1 118 ? 15.765 4.516 -12.427 1.00 87.12 118 TRP A C 1
ATOM 956 O O . TRP A 1 118 ? 14.919 4.282 -11.565 1.00 87.12 118 TRP A O 1
ATOM 966 N N . LEU A 1 119 ? 16.919 3.848 -12.499 1.00 86.62 119 LEU A N 1
ATOM 967 C CA . LEU A 1 119 ? 17.302 2.825 -11.525 1.00 86.62 119 LEU A CA 1
ATOM 968 C C . LEU A 1 119 ? 17.463 3.405 -10.115 1.00 86.62 119 LEU A C 1
ATOM 970 O O . LEU A 1 119 ? 16.901 2.868 -9.160 1.00 86.62 119 LEU A O 1
ATOM 974 N N . ASP A 1 120 ? 18.207 4.503 -9.984 1.00 85.25 120 ASP A N 1
ATOM 975 C CA . ASP A 1 120 ? 18.442 5.145 -8.686 1.00 85.25 120 ASP A CA 1
ATOM 976 C C . ASP A 1 120 ? 17.144 5.730 -8.113 1.00 85.25 120 ASP A C 1
ATOM 978 O O . ASP A 1 120 ? 16.892 5.632 -6.910 1.00 85.25 120 ASP A O 1
ATOM 982 N N . TYR A 1 121 ? 16.288 6.279 -8.980 1.00 87.94 121 TYR A N 1
ATOM 983 C CA . TYR A 1 121 ? 14.983 6.802 -8.593 1.00 87.94 121 TYR A CA 1
ATOM 984 C C . TYR A 1 121 ? 14.047 5.691 -8.114 1.00 87.94 121 TYR A C 1
ATOM 986 O O . TYR A 1 121 ? 13.472 5.805 -7.031 1.00 87.94 121 TYR A O 1
ATOM 994 N N . LEU A 1 122 ? 13.955 4.585 -8.861 1.00 90.62 122 LEU A N 1
ATOM 995 C CA . LEU A 1 122 ? 13.177 3.409 -8.468 1.00 90.62 122 LEU A CA 1
ATOM 996 C C . LEU A 1 122 ? 13.656 2.849 -7.122 1.00 90.62 122 LEU A C 1
ATOM 998 O O . LEU A 1 122 ? 12.835 2.562 -6.249 1.00 90.62 122 LEU A O 1
ATOM 1002 N N . LEU A 1 123 ? 14.974 2.726 -6.939 1.00 90.69 123 LEU A N 1
ATOM 1003 C CA . LEU A 1 123 ? 15.579 2.283 -5.684 1.00 90.69 123 LEU A CA 1
ATOM 1004 C C . LEU A 1 123 ? 15.168 3.180 -4.517 1.00 90.69 123 LEU A C 1
ATOM 1006 O O . LEU A 1 123 ? 14.696 2.685 -3.490 1.00 90.69 123 LEU A O 1
ATOM 1010 N N . TRP A 1 124 ? 15.368 4.489 -4.668 1.00 90.06 124 TRP A N 1
ATOM 1011 C CA . TRP A 1 124 ? 15.079 5.453 -3.616 1.00 90.06 124 TRP A CA 1
ATOM 1012 C C . TRP A 1 124 ? 13.592 5.461 -3.255 1.00 90.06 124 TRP A C 1
ATOM 1014 O O . TRP A 1 124 ? 13.249 5.364 -2.077 1.00 90.06 124 TRP A O 1
ATOM 1024 N N . GLU A 1 125 ? 12.707 5.504 -4.251 1.00 91.69 125 GLU A N 1
ATOM 1025 C CA . GLU A 1 125 ? 11.259 5.456 -4.039 1.00 91.69 125 GLU A CA 1
ATOM 1026 C C . GLU A 1 125 ? 10.824 4.161 -3.343 1.00 91.69 125 GLU A C 1
ATOM 1028 O O . GLU A 1 125 ? 10.111 4.224 -2.343 1.00 91.69 125 GLU A O 1
ATOM 1033 N N . CYS A 1 126 ? 11.325 2.995 -3.771 1.00 94.00 126 CYS A N 1
ATOM 1034 C CA . CYS A 1 126 ? 11.006 1.717 -3.126 1.00 94.00 126 CYS A CA 1
ATOM 1035 C C . CYS A 1 126 ? 11.487 1.662 -1.667 1.00 94.00 126 CYS A C 1
ATOM 1037 O O . CYS A 1 126 ? 10.778 1.151 -0.798 1.00 94.00 126 CYS A O 1
ATOM 1039 N N . GLN A 1 127 ? 12.670 2.213 -1.365 1.00 94.12 127 GLN A N 1
ATOM 1040 C CA . GLN A 1 127 ? 13.165 2.308 0.013 1.00 94.12 127 GLN A CA 1
ATOM 1041 C C . GLN A 1 127 ? 12.280 3.217 0.870 1.00 94.12 127 GLN A C 1
ATOM 1043 O O . GLN A 1 127 ? 11.896 2.827 1.974 1.00 94.12 127 GLN A O 1
ATOM 1048 N N . GLN A 1 128 ? 11.936 4.402 0.357 1.00 94.31 128 GLN A N 1
ATOM 1049 C CA . GLN A 1 128 ? 11.091 5.370 1.060 1.00 94.31 128 GLN A CA 1
ATOM 1050 C C . GLN A 1 128 ? 9.668 4.847 1.268 1.00 94.31 128 GLN A C 1
ATOM 1052 O O . GLN A 1 128 ? 9.085 5.046 2.337 1.00 94.31 128 GLN A O 1
ATOM 1057 N N . PHE A 1 129 ? 9.120 4.152 0.272 1.00 96.12 129 PHE A N 1
ATOM 1058 C CA . PHE A 1 129 ? 7.814 3.515 0.351 1.00 96.12 129 PHE A CA 1
ATOM 1059 C C . PHE A 1 129 ? 7.806 2.427 1.425 1.00 96.12 129 PHE A C 1
ATOM 1061 O O . PHE A 1 129 ? 7.017 2.505 2.368 1.00 96.12 129 PHE A O 1
ATOM 1068 N N . ARG A 1 130 ? 8.762 1.489 1.363 1.00 95.88 130 ARG A N 1
ATOM 1069 C CA . ARG A 1 130 ? 8.921 0.423 2.361 1.00 95.88 130 ARG A CA 1
ATOM 1070 C C . ARG A 1 130 ? 9.093 0.973 3.778 1.00 95.88 130 ARG A C 1
ATOM 1072 O O . ARG A 1 130 ? 8.489 0.464 4.716 1.00 95.88 130 ARG A O 1
ATOM 1079 N N . GLU A 1 131 ? 9.921 1.999 3.953 1.00 96.12 131 GLU A N 1
ATOM 1080 C CA . GLU A 1 131 ? 10.135 2.634 5.258 1.00 96.12 131 GLU A CA 1
ATOM 1081 C C . GLU A 1 131 ? 8.862 3.320 5.779 1.00 96.12 131 GLU A C 1
ATOM 1083 O O . GLU A 1 131 ? 8.517 3.181 6.951 1.00 96.12 131 GLU A O 1
ATOM 1088 N N . SER A 1 132 ? 8.126 4.015 4.909 1.00 96.12 132 SER A N 1
ATOM 1089 C CA . SER A 1 132 ? 6.871 4.684 5.279 1.00 96.12 132 SER A CA 1
ATOM 1090 C C . SER A 1 132 ? 5.782 3.690 5.684 1.00 96.12 132 SER A C 1
ATOM 1092 O O . SER A 1 132 ? 5.050 3.939 6.646 1.00 96.12 132 SER A O 1
ATOM 1094 N N . LEU A 1 133 ? 5.687 2.559 4.981 1.00 96.31 133 LEU A N 1
ATOM 1095 C CA . LEU A 1 133 ? 4.759 1.487 5.326 1.00 96.31 133 LEU A CA 1
ATOM 1096 C C . LEU A 1 133 ? 5.134 0.820 6.656 1.00 96.31 133 LEU A C 1
ATOM 1098 O O . LEU A 1 133 ? 4.274 0.722 7.529 1.00 96.31 133 LEU A O 1
ATOM 1102 N N . ASN A 1 134 ? 6.412 0.474 6.863 1.00 96.38 134 ASN A N 1
ATOM 1103 C CA . ASN A 1 134 ? 6.894 -0.069 8.142 1.00 96.38 134 ASN A CA 1
ATOM 1104 C C . ASN A 1 134 ? 6.559 0.861 9.311 1.00 96.38 134 ASN A C 1
ATOM 1106 O O . ASN A 1 134 ? 5.929 0.436 10.272 1.00 96.38 134 ASN A O 1
ATOM 1110 N N . ARG A 1 135 ? 6.873 2.159 9.193 1.00 95.75 135 ARG A N 1
ATOM 1111 C CA . ARG A 1 135 ? 6.536 3.156 10.225 1.00 95.75 135 ARG A CA 1
ATOM 1112 C C . ARG A 1 135 ? 5.033 3.230 10.501 1.00 95.75 135 ARG A C 1
ATOM 1114 O O . ARG A 1 135 ? 4.629 3.512 11.628 1.00 95.75 135 ARG A O 1
ATOM 1121 N N . THR A 1 136 ? 4.201 3.016 9.481 1.00 94.25 136 THR A N 1
ATOM 1122 C CA . THR A 1 136 ? 2.743 3.017 9.644 1.00 94.25 136 THR A CA 1
ATOM 1123 C C . THR A 1 136 ? 2.276 1.784 10.413 1.00 94.25 136 THR A C 1
ATOM 1125 O O . THR A 1 136 ? 1.488 1.927 11.346 1.00 94.25 136 THR A O 1
ATOM 1128 N N . VAL A 1 137 ? 2.802 0.599 10.093 1.00 94.69 137 VAL A N 1
ATOM 1129 C CA . VAL A 1 137 ? 2.501 -0.640 10.828 1.00 94.69 137 VAL A CA 1
ATOM 1130 C C . VAL A 1 137 ? 3.019 -0.563 12.263 1.00 94.69 137 VAL A C 1
ATOM 1132 O O . VAL A 1 137 ? 2.258 -0.794 13.194 1.00 94.69 137 VAL A O 1
ATOM 1135 N N . GLU A 1 138 ? 4.269 -0.153 12.472 1.00 95.06 138 GLU A N 1
ATOM 1136 C CA . GLU A 1 138 ? 4.865 -0.020 13.809 1.00 95.06 138 GLU A CA 1
ATOM 1137 C C . GLU A 1 138 ? 4.050 0.904 14.720 1.00 95.06 138 GLU A C 1
ATOM 1139 O O . GLU A 1 138 ? 3.847 0.607 15.897 1.00 95.06 138 GLU A O 1
ATOM 1144 N N . LYS A 1 139 ? 3.567 2.030 14.181 1.00 93.94 139 LYS A N 1
ATOM 1145 C CA . LYS A 1 139 ? 2.859 3.044 14.968 1.00 93.94 139 LYS A CA 1
ATOM 1146 C C . LYS A 1 139 ? 1.366 2.758 15.134 1.00 93.94 139 LYS A C 1
ATOM 1148 O O . LYS A 1 139 ? 0.785 3.193 16.129 1.00 93.94 139 LYS A O 1
ATOM 1153 N N . TYR A 1 140 ? 0.737 2.091 14.167 1.00 93.56 140 TYR A N 1
ATOM 1154 C CA . TYR A 1 140 ? -0.722 1.976 14.106 1.00 93.56 140 TYR A CA 1
ATOM 1155 C C . TYR A 1 140 ? -1.256 0.547 13.950 1.00 93.56 140 TYR A C 1
ATOM 1157 O O . TYR A 1 140 ? -2.458 0.394 13.748 1.00 93.56 140 TYR A O 1
ATOM 1165 N N . SER A 1 141 ? -0.429 -0.494 14.086 1.00 92.81 141 SER A N 1
ATOM 1166 C CA . SER A 1 141 ? -0.862 -1.902 13.994 1.00 92.81 141 SER A CA 1
ATOM 1167 C C . SER A 1 141 ? -2.064 -2.225 14.884 1.00 92.81 141 SER A C 1
ATOM 1169 O O . SER A 1 141 ? -3.000 -2.866 14.425 1.00 92.81 141 SER A O 1
ATOM 1171 N N . SER A 1 142 ? -2.114 -1.702 16.113 1.00 91.50 142 SER A N 1
ATOM 1172 C CA . SER A 1 142 ? -3.245 -1.910 17.035 1.00 91.50 142 SER A CA 1
ATOM 1173 C C . SER A 1 142 ? -4.576 -1.299 16.571 1.00 91.50 142 SER A C 1
ATOM 1175 O O . SER A 1 142 ? -5.616 -1.598 17.154 1.00 91.50 142 SER A O 1
ATOM 1177 N N . PHE A 1 143 ? -4.554 -0.415 15.570 1.00 90.88 143 PHE A N 1
ATOM 1178 C CA . PHE A 1 143 ? -5.729 0.309 15.069 1.00 90.88 143 PHE A CA 1
ATOM 1179 C C . PHE A 1 143 ? -6.073 -0.033 13.619 1.00 90.88 143 PHE A C 1
ATOM 1181 O O . PHE A 1 143 ? -7.133 0.359 13.137 1.00 90.88 143 PHE A O 1
ATOM 1188 N N . LEU A 1 144 ? -5.179 -0.722 12.910 1.00 91.38 144 LEU A N 1
ATOM 1189 C CA . LEU A 1 144 ? -5.407 -1.165 11.544 1.00 91.38 144 LEU A CA 1
ATOM 1190 C C . LEU A 1 144 ? -6.094 -2.530 11.546 1.00 91.38 144 LEU A C 1
ATOM 1192 O O . LEU A 1 144 ? -5.824 -3.387 12.384 1.00 91.38 144 LEU A O 1
ATOM 1196 N N . GLN A 1 145 ? -6.986 -2.740 10.582 1.00 91.44 145 GLN A N 1
ATOM 1197 C CA . GLN A 1 145 ? -7.594 -4.052 10.389 1.00 91.44 145 GLN A CA 1
ATOM 1198 C C . GLN A 1 145 ? -6.552 -5.066 9.888 1.00 91.44 145 GLN A C 1
ATOM 1200 O O . GLN A 1 145 ? -5.667 -4.676 9.119 1.00 91.44 145 GLN A O 1
ATOM 1205 N N . PRO A 1 146 ? -6.683 -6.355 10.254 1.00 93.25 146 PRO A N 1
ATOM 1206 C CA . PRO A 1 146 ? -5.737 -7.398 9.857 1.00 93.25 146 PRO A CA 1
ATOM 1207 C C . PRO A 1 146 ? -5.467 -7.442 8.350 1.00 93.25 146 PRO A C 1
ATOM 1209 O O . PRO A 1 146 ? -4.315 -7.526 7.948 1.00 93.25 146 PRO A O 1
ATOM 1212 N N . ASP A 1 147 ? -6.496 -7.278 7.515 1.00 94.56 147 ASP A N 1
ATOM 1213 C CA . ASP A 1 147 ? -6.347 -7.318 6.053 1.00 94.56 147 ASP A CA 1
ATOM 1214 C C . ASP A 1 147 ? -5.473 -6.174 5.513 1.00 94.56 147 ASP A C 1
ATOM 1216 O O . ASP A 1 147 ? -4.681 -6.376 4.595 1.00 94.56 147 ASP A O 1
ATOM 1220 N N . VAL A 1 148 ? -5.547 -4.984 6.130 1.00 94.62 148 VAL A N 1
ATOM 1221 C CA . VAL A 1 148 ? -4.665 -3.852 5.792 1.00 94.62 148 VAL A CA 1
ATOM 1222 C C . VAL A 1 148 ? -3.218 -4.210 6.124 1.00 94.62 148 VAL A C 1
ATOM 1224 O O . VAL A 1 148 ? -2.318 -3.954 5.330 1.00 94.62 148 VAL A O 1
ATOM 1227 N N . ILE A 1 149 ? -2.997 -4.778 7.314 1.00 95.88 149 ILE A N 1
ATOM 1228 C CA . ILE A 1 149 ? -1.663 -5.132 7.808 1.00 95.88 149 ILE A CA 1
ATOM 1229 C C . ILE A 1 149 ? -1.054 -6.212 6.915 1.00 95.88 149 ILE A C 1
ATOM 1231 O O . ILE A 1 149 ? 0.071 -6.038 6.459 1.00 95.88 149 ILE A O 1
ATOM 1235 N N . ASN A 1 150 ? -1.819 -7.256 6.592 1.00 96.19 150 ASN A N 1
ATOM 1236 C CA . ASN A 1 150 ? -1.382 -8.349 5.725 1.00 96.19 150 ASN A CA 1
ATOM 1237 C C . ASN A 1 150 ? -0.940 -7.835 4.348 1.00 96.19 150 ASN A C 1
ATOM 1239 O O . ASN A 1 150 ? 0.150 -8.175 3.898 1.00 96.19 150 ASN A O 1
ATOM 1243 N N . LEU A 1 151 ? -1.732 -6.963 3.711 1.00 96.38 151 LEU A N 1
ATOM 1244 C CA . LEU A 1 151 ? -1.367 -6.370 2.418 1.00 96.38 151 LEU A CA 1
ATOM 1245 C C . LEU A 1 151 ? -0.133 -5.468 2.520 1.00 96.38 151 LEU A C 1
ATOM 1247 O O . LEU A 1 151 ? 0.726 -5.482 1.639 1.00 96.38 151 LEU A O 1
ATOM 1251 N N . ILE A 1 152 ? -0.008 -4.687 3.597 1.00 97.06 152 ILE A N 1
ATOM 1252 C CA . ILE A 1 152 ? 1.195 -3.882 3.823 1.00 97.06 152 ILE A CA 1
ATOM 1253 C C . ILE A 1 152 ? 2.428 -4.784 3.974 1.00 97.06 152 ILE A C 1
ATOM 1255 O O . ILE A 1 152 ? 3.460 -4.510 3.359 1.00 97.06 152 ILE A O 1
ATOM 1259 N N . GLU A 1 153 ? 2.337 -5.852 4.765 1.00 96.50 153 GLU A N 1
ATOM 1260 C CA . GLU A 1 153 ? 3.430 -6.805 4.962 1.00 96.50 153 GLU A CA 1
ATOM 1261 C C . GLU A 1 153 ? 3.791 -7.538 3.666 1.00 96.50 153 GLU A C 1
ATOM 1263 O O . GLU A 1 153 ? 4.979 -7.680 3.365 1.00 96.50 153 GLU A O 1
ATOM 1268 N N . GLU A 1 154 ? 2.801 -7.939 2.867 1.00 96.88 154 GLU A N 1
ATOM 1269 C CA . GLU A 1 154 ? 3.001 -8.538 1.544 1.00 96.88 154 GLU A CA 1
ATOM 1270 C C . GLU A 1 154 ? 3.767 -7.588 0.614 1.00 96.88 154 GLU A C 1
ATOM 1272 O O . GLU A 1 154 ? 4.758 -7.975 -0.007 1.00 96.88 154 GLU A O 1
ATOM 1277 N N . ILE A 1 155 ? 3.384 -6.309 0.577 1.00 96.94 155 ILE A N 1
ATOM 1278 C CA . ILE A 1 155 ? 4.052 -5.289 -0.239 1.00 96.94 155 ILE A CA 1
ATOM 1279 C C . ILE A 1 155 ? 5.485 -5.035 0.248 1.00 96.94 155 ILE A C 1
ATOM 1281 O O . ILE A 1 155 ? 6.418 -5.034 -0.564 1.00 96.94 155 ILE A O 1
ATOM 1285 N N . ILE A 1 156 ? 5.682 -4.837 1.558 1.00 95.88 156 ILE A N 1
ATOM 1286 C CA . ILE A 1 156 ? 6.997 -4.583 2.177 1.00 95.88 156 ILE A CA 1
ATOM 1287 C C . ILE A 1 156 ? 7.974 -5.722 1.878 1.00 95.88 156 ILE A C 1
ATOM 1289 O O . ILE A 1 156 ? 9.149 -5.464 1.593 1.00 95.88 156 ILE A O 1
ATOM 1293 N N . ASN A 1 157 ? 7.481 -6.960 1.947 1.00 95.38 157 ASN A N 1
ATOM 1294 C CA . ASN A 1 157 ? 8.268 -8.176 1.771 1.00 95.38 157 ASN A CA 1
ATOM 1295 C C . ASN A 1 157 ? 8.199 -8.742 0.347 1.00 95.38 157 ASN A C 1
ATOM 1297 O O . ASN A 1 157 ? 8.717 -9.830 0.095 1.00 95.38 157 ASN A O 1
ATOM 1301 N N . SER A 1 158 ? 7.593 -8.011 -0.592 1.00 96.25 158 SER A N 1
ATOM 1302 C CA . SER A 1 158 ? 7.439 -8.487 -1.963 1.00 96.25 158 SER A CA 1
ATOM 1303 C C . SER A 1 158 ? 8.803 -8.770 -2.617 1.00 96.25 158 SER A C 1
ATOM 1305 O O . SER A 1 158 ? 9.758 -7.993 -2.444 1.00 96.25 158 SER A O 1
ATOM 1307 N N . PRO A 1 159 ? 8.917 -9.844 -3.423 1.00 94.31 159 PRO A N 1
ATOM 1308 C CA . PRO A 1 159 ? 10.157 -10.175 -4.124 1.00 94.31 159 PRO A CA 1
ATOM 1309 C C . PRO A 1 159 ? 10.686 -9.028 -4.991 1.00 94.31 159 PRO A C 1
ATOM 1311 O O . PRO A 1 159 ? 11.898 -8.848 -5.105 1.00 94.31 159 PRO A O 1
ATOM 1314 N N . PHE A 1 160 ? 9.788 -8.215 -5.558 1.00 93.81 160 PHE A N 1
ATOM 1315 C CA . PHE A 1 160 ? 10.147 -7.020 -6.316 1.00 93.81 160 PHE A CA 1
ATOM 1316 C C . PHE A 1 160 ? 10.897 -5.990 -5.467 1.00 93.81 160 PHE A C 1
ATOM 1318 O O . PHE A 1 160 ? 11.982 -5.564 -5.856 1.00 93.81 160 PHE A O 1
ATOM 1325 N N . ILE A 1 161 ? 10.376 -5.624 -4.288 1.00 92.88 161 ILE A N 1
ATOM 1326 C CA . ILE A 1 161 ? 11.042 -4.671 -3.387 1.00 92.88 161 ILE A CA 1
ATOM 1327 C C . ILE A 1 161 ? 12.401 -5.214 -2.946 1.00 92.88 161 ILE A C 1
ATOM 1329 O O . ILE A 1 161 ? 13.387 -4.474 -2.938 1.00 92.88 161 ILE A O 1
ATOM 1333 N N . TRP A 1 162 ? 12.487 -6.507 -2.623 1.00 90.44 162 TRP A N 1
ATOM 1334 C CA . TRP A 1 162 ? 13.767 -7.132 -2.289 1.00 90.44 162 TRP A CA 1
ATOM 1335 C C . TRP A 1 162 ? 14.763 -7.039 -3.452 1.00 90.44 162 TRP A C 1
ATOM 1337 O O . TRP A 1 162 ? 15.902 -6.609 -3.258 1.00 90.44 162 TRP A O 1
ATOM 1347 N N . TRP A 1 163 ? 14.322 -7.373 -4.665 1.00 89.44 163 TRP A N 1
ATOM 1348 C CA . TRP A 1 163 ? 15.146 -7.329 -5.868 1.00 89.44 163 TRP A CA 1
ATOM 1349 C C . TRP A 1 163 ? 15.610 -5.899 -6.197 1.00 89.44 163 TRP A C 1
ATOM 1351 O O . TRP A 1 163 ? 16.806 -5.681 -6.399 1.00 89.44 163 TRP A O 1
ATOM 1361 N N . VAL A 1 164 ? 14.716 -4.905 -6.157 1.00 88.44 164 VAL A N 1
ATOM 1362 C CA . VAL A 1 164 ? 15.062 -3.490 -6.375 1.00 88.44 164 VAL A CA 1
ATOM 1363 C C . VAL A 1 164 ? 16.051 -2.998 -5.324 1.00 88.44 164 VAL A C 1
ATOM 1365 O O . VAL A 1 164 ? 17.011 -2.320 -5.666 1.00 88.44 164 VAL A O 1
ATOM 1368 N N . VAL A 1 165 ? 15.855 -3.332 -4.046 1.00 84.81 165 VAL A N 1
ATOM 1369 C CA . VAL A 1 165 ? 16.691 -2.804 -2.956 1.00 84.81 165 VAL A CA 1
ATOM 1370 C C . VAL A 1 165 ? 18.065 -3.481 -2.889 1.00 84.81 165 VAL A C 1
ATOM 1372 O O . VAL A 1 165 ? 19.034 -2.848 -2.464 1.00 84.81 165 VAL A O 1
ATOM 1375 N N . GLN A 1 166 ? 18.181 -4.747 -3.305 1.00 78.50 166 GLN A N 1
ATOM 1376 C CA . GLN A 1 166 ? 19.442 -5.498 -3.237 1.00 78.50 166 GLN A CA 1
ATOM 1377 C C . GLN A 1 166 ? 20.241 -5.495 -4.551 1.00 78.50 166 GLN A C 1
ATOM 1379 O O . GLN A 1 166 ? 21.473 -5.538 -4.494 1.00 78.50 166 GLN A O 1
ATOM 1384 N N . SER A 1 167 ? 19.596 -5.401 -5.723 1.00 69.19 167 SER A N 1
ATOM 1385 C CA . SER A 1 167 ? 20.291 -5.458 -7.025 1.00 69.19 167 SER A CA 1
ATOM 1386 C C . SER A 1 167 ? 21.263 -4.302 -7.338 1.00 69.19 167 SER A C 1
ATOM 1388 O O . SER A 1 167 ? 22.249 -4.546 -8.040 1.00 69.19 167 SER A O 1
ATOM 1390 N N . PRO A 1 168 ? 21.122 -3.070 -6.807 1.00 63.47 168 PRO A N 1
ATOM 1391 C CA . PRO A 1 168 ? 22.084 -2.000 -7.066 1.00 63.47 168 PRO A CA 1
ATOM 1392 C C . PRO A 1 168 ? 23.499 -2.358 -6.605 1.00 63.47 168 PRO A C 1
ATOM 1394 O O . PRO A 1 168 ? 24.468 -1.951 -7.242 1.00 63.47 168 PRO A O 1
ATOM 1397 N N . LYS A 1 169 ? 23.637 -3.199 -5.566 1.00 59.88 169 LYS A N 1
ATOM 1398 C CA . LYS A 1 169 ? 24.942 -3.714 -5.127 1.00 59.88 169 LYS A CA 1
ATOM 1399 C C . LYS A 1 169 ? 25.625 -4.537 -6.224 1.00 59.88 169 LYS A C 1
ATOM 1401 O O . LYS A 1 169 ? 26.830 -4.406 -6.401 1.00 59.88 169 LYS A O 1
ATOM 1406 N N . SER A 1 170 ? 24.872 -5.328 -6.995 1.00 52.50 170 SER A N 1
ATOM 1407 C CA . SER A 1 170 ? 25.410 -6.096 -8.129 1.00 52.50 170 SER A CA 1
ATOM 1408 C C . SER A 1 170 ? 25.744 -5.229 -9.347 1.00 52.50 170 SER A C 1
ATOM 1410 O O . SER A 1 170 ? 26.783 -5.441 -9.965 1.00 52.50 170 SER A O 1
ATOM 1412 N N . TYR A 1 171 ? 24.939 -4.208 -9.657 1.00 57.09 171 TYR A N 1
ATOM 1413 C CA . TYR A 1 171 ? 25.196 -3.332 -10.811 1.00 57.09 171 TYR A CA 1
ATOM 1414 C C . TYR A 1 171 ? 26.343 -2.334 -10.573 1.00 57.09 171 TYR A C 1
ATOM 1416 O O . TYR A 1 171 ? 27.099 -2.012 -11.491 1.00 57.09 171 TYR A O 1
ATOM 1424 N N . GLN A 1 172 ? 26.523 -1.857 -9.337 1.00 53.56 172 GLN A N 1
ATOM 1425 C CA . GLN A 1 172 ? 27.657 -0.994 -8.980 1.00 53.56 172 GLN A CA 1
ATOM 1426 C C . GLN A 1 172 ? 28.992 -1.760 -8.962 1.00 53.56 172 GLN A C 1
ATOM 1428 O O . GLN A 1 172 ? 30.024 -1.194 -9.332 1.00 53.56 172 GLN A O 1
ATOM 1433 N N . LEU A 1 173 ? 28.981 -3.053 -8.610 1.00 49.47 173 LEU A N 1
ATOM 1434 C CA . LEU A 1 173 ? 30.146 -3.941 -8.744 1.00 49.47 173 LEU A CA 1
ATOM 1435 C C . LEU A 1 173 ? 30.579 -4.093 -10.211 1.00 49.47 173 LEU A C 1
ATOM 1437 O O . LEU A 1 173 ? 31.772 -4.075 -10.506 1.00 49.47 173 LEU A O 1
ATOM 1441 N N . GLU A 1 174 ? 29.629 -4.172 -11.142 1.00 46.41 174 GLU A N 1
ATOM 1442 C CA . GLU A 1 174 ? 29.917 -4.283 -12.577 1.00 46.41 174 GLU A CA 1
ATOM 1443 C C . GLU A 1 174 ? 30.512 -2.982 -13.147 1.00 46.41 174 GLU A C 1
ATOM 1445 O O . GLU A 1 174 ? 31.532 -3.017 -13.837 1.00 46.41 174 GLU A O 1
ATOM 1450 N N . LYS A 1 175 ? 29.967 -1.814 -12.765 1.00 49.69 175 LYS A N 1
ATOM 1451 C CA . LYS A 1 175 ? 30.514 -0.497 -13.156 1.00 49.69 175 LYS A CA 1
ATOM 1452 C C . LYS A 1 175 ? 31.907 -0.211 -12.584 1.00 49.69 175 LYS A C 1
ATOM 1454 O O . LYS A 1 175 ? 32.695 0.463 -13.237 1.00 49.69 175 LYS A O 1
ATOM 1459 N N . THR A 1 176 ? 32.219 -0.698 -11.382 1.00 48.81 176 THR A N 1
ATOM 1460 C CA . THR A 1 176 ? 33.539 -0.492 -10.748 1.00 48.81 176 THR A CA 1
ATOM 1461 C C . THR A 1 176 ? 34.593 -1.499 -11.214 1.00 48.81 176 THR A C 1
ATOM 1463 O O . THR A 1 176 ? 35.782 -1.187 -11.190 1.00 48.81 176 THR A O 1
ATOM 1466 N N . SER A 1 177 ? 34.174 -2.674 -11.697 1.00 46.47 177 SER A N 1
ATOM 1467 C CA . SER A 1 177 ? 35.068 -3.703 -12.252 1.00 46.47 177 SER A CA 1
ATOM 1468 C C . SER A 1 177 ? 35.348 -3.515 -13.750 1.00 46.47 177 SER A C 1
ATOM 1470 O O . SER A 1 177 ? 36.340 -4.033 -14.269 1.00 46.47 177 SER A O 1
ATOM 1472 N N . ALA A 1 178 ? 34.504 -2.759 -14.460 1.00 46.41 178 ALA A N 1
ATOM 1473 C CA . ALA A 1 178 ? 34.700 -2.419 -15.863 1.00 46.41 178 ALA A CA 1
ATOM 1474 C C . ALA A 1 178 ? 35.778 -1.332 -16.020 1.00 46.41 178 ALA A C 1
ATOM 1476 O O . ALA A 1 178 ? 35.543 -0.137 -15.853 1.00 46.41 178 ALA A O 1
ATOM 1477 N N . THR A 1 179 ? 36.992 -1.746 -16.378 1.00 45.38 179 THR A N 1
ATOM 1478 C CA . THR A 1 179 ? 38.050 -0.825 -16.808 1.00 45.38 179 THR A CA 1
ATOM 1479 C C . THR A 1 179 ? 37.595 -0.106 -18.093 1.00 45.38 179 THR A C 1
ATOM 1481 O O . THR A 1 179 ? 37.171 -0.787 -19.032 1.00 45.38 179 THR A O 1
ATOM 1484 N N . PRO A 1 180 ? 37.734 1.231 -18.216 1.00 48.66 180 PRO A N 1
ATOM 1485 C CA . PRO A 1 180 ? 37.177 2.021 -19.329 1.00 48.66 180 PRO A CA 1
ATOM 1486 C C . PRO A 1 180 ? 37.716 1.678 -20.732 1.00 48.66 180 PRO A C 1
ATOM 1488 O O . PRO A 1 180 ? 37.278 2.253 -21.717 1.00 48.66 180 PRO A O 1
ATOM 1491 N N . LYS A 1 181 ? 38.662 0.738 -20.861 1.00 44.12 181 LYS A N 1
ATOM 1492 C CA . LYS A 1 181 ? 39.244 0.324 -22.149 1.00 44.12 181 LYS A CA 1
ATOM 1493 C C . LYS A 1 181 ? 38.503 -0.821 -22.854 1.00 44.12 181 LYS A C 1
ATOM 1495 O O . LYS A 1 181 ? 38.812 -1.088 -24.010 1.00 44.12 181 LYS A O 1
ATOM 1500 N N . ASN A 1 182 ? 37.547 -1.486 -22.197 1.00 43.41 182 ASN A N 1
ATOM 1501 C CA . ASN A 1 182 ? 36.832 -2.637 -22.775 1.00 43.41 182 ASN A CA 1
ATOM 1502 C C . ASN A 1 182 ? 35.347 -2.378 -23.085 1.00 43.41 182 ASN A C 1
ATOM 1504 O O . ASN A 1 182 ? 34.724 -3.210 -23.741 1.00 43.41 182 ASN A O 1
ATOM 1508 N N . SER A 1 183 ? 34.782 -1.239 -22.675 1.00 46.12 183 SER A N 1
ATOM 1509 C CA . SER A 1 183 ? 33.370 -0.898 -22.917 1.00 46.12 183 SER A CA 1
ATOM 1510 C C . SER A 1 183 ? 33.058 -0.533 -24.372 1.00 46.12 183 SER A C 1
ATOM 1512 O O . SER A 1 183 ? 31.913 -0.640 -24.781 1.00 46.12 183 SER A O 1
ATOM 1514 N N . GLU A 1 184 ? 34.056 -0.154 -25.177 1.00 44.03 184 GLU A N 1
ATOM 1515 C CA . GLU A 1 184 ? 33.854 0.160 -26.603 1.00 44.03 184 GLU A CA 1
ATOM 1516 C C . GLU A 1 184 ? 33.915 -1.075 -27.522 1.00 44.03 184 GLU A C 1
ATOM 1518 O O . GLU A 1 184 ? 33.476 -1.009 -28.667 1.00 44.03 184 GLU A O 1
ATOM 1523 N N . LYS A 1 185 ? 34.449 -2.216 -27.055 1.00 40.62 185 LYS A N 1
ATOM 1524 C CA . LYS A 1 185 ? 34.633 -3.420 -27.896 1.00 40.62 185 LYS A CA 1
ATOM 1525 C C . LYS A 1 185 ? 33.493 -4.432 -27.826 1.00 40.62 185 LYS A C 1
ATOM 1527 O O . LYS A 1 185 ? 33.342 -5.220 -28.755 1.00 40.62 185 LYS A O 1
ATOM 1532 N N . ASN A 1 186 ? 32.678 -4.384 -26.779 1.00 36.16 186 ASN A N 1
ATOM 1533 C CA . ASN A 1 186 ? 31.419 -5.113 -26.717 1.00 36.16 186 ASN A CA 1
ATOM 1534 C C . ASN A 1 186 ? 30.321 -4.074 -26.891 1.00 36.16 186 ASN A C 1
ATOM 1536 O O . ASN A 1 186 ? 30.142 -3.272 -25.987 1.00 36.16 186 ASN A O 1
ATOM 1540 N N . GLY A 1 187 ? 29.607 -4.073 -28.019 1.00 35.75 187 GLY A N 1
ATOM 1541 C CA . GLY A 1 187 ? 28.514 -3.142 -28.350 1.00 35.75 187 GLY A CA 1
ATOM 1542 C C . GLY A 1 187 ? 27.285 -3.185 -27.424 1.00 35.75 187 GLY A C 1
ATOM 1543 O O . GLY A 1 187 ? 26.160 -3.023 -27.886 1.00 35.75 187 GLY A O 1
ATOM 1544 N N . LEU A 1 188 ? 27.481 -3.403 -26.124 1.00 43.50 188 LEU A N 1
ATOM 1545 C CA . LEU A 1 188 ? 26.564 -3.068 -25.049 1.00 43.50 188 LEU A CA 1
ATOM 1546 C C . LEU A 1 188 ? 26.522 -1.540 -24.940 1.00 43.50 188 LEU A C 1
ATOM 1548 O O . LEU A 1 188 ? 27.107 -0.939 -24.040 1.00 43.50 188 LEU A O 1
ATOM 1552 N N . ASN A 1 189 ? 25.840 -0.900 -25.889 1.00 42.19 189 ASN A N 1
ATOM 1553 C CA . ASN A 1 189 ? 25.354 0.456 -25.691 1.00 42.19 189 ASN A CA 1
ATOM 1554 C C . ASN A 1 189 ? 24.498 0.443 -24.423 1.00 42.19 189 ASN A C 1
ATOM 1556 O O . ASN A 1 189 ? 23.384 -0.056 -24.487 1.00 42.19 189 ASN A O 1
ATOM 1560 N N . GLY A 1 190 ? 25.084 0.924 -23.319 1.00 54.50 190 GLY A N 1
ATOM 1561 C CA . GLY A 1 190 ? 24.614 1.348 -21.985 1.00 54.50 190 GLY A CA 1
ATOM 1562 C C . GLY A 1 190 ? 23.139 1.330 -21.554 1.00 54.50 190 GLY A C 1
ATOM 1563 O O . GLY A 1 190 ? 22.818 2.003 -20.576 1.00 54.50 190 GLY A O 1
ATOM 1564 N N . GLN A 1 191 ? 22.245 0.608 -22.220 1.00 60.88 191 GLN A N 1
ATOM 1565 C CA . GLN A 1 191 ? 20.840 0.494 -21.873 1.00 60.88 191 GLN A CA 1
ATOM 1566 C C . GLN A 1 191 ? 20.679 -0.595 -20.822 1.00 60.88 191 GLN A C 1
ATOM 1568 O O . GLN A 1 191 ? 21.052 -1.753 -21.028 1.00 60.88 191 GLN A O 1
ATOM 1573 N N . VAL A 1 192 ? 20.132 -0.217 -19.673 1.00 73.06 192 VAL A N 1
ATOM 1574 C CA . VAL A 1 192 ? 19.896 -1.132 -18.558 1.00 73.06 192 VAL A CA 1
ATOM 1575 C C . VAL A 1 192 ? 18.410 -1.431 -18.540 1.00 73.06 192 VAL A C 1
ATOM 1577 O O . VAL A 1 192 ? 17.629 -0.730 -17.911 1.00 73.06 192 VAL A O 1
ATOM 1580 N N . ASN A 1 193 ? 18.004 -2.472 -19.259 1.00 79.00 193 ASN A N 1
ATOM 1581 C CA . ASN A 1 193 ? 16.606 -2.873 -19.315 1.00 79.00 193 ASN A CA 1
ATOM 1582 C C . ASN A 1 193 ? 16.327 -4.005 -18.323 1.00 79.00 193 ASN A C 1
ATOM 1584 O O . ASN A 1 193 ? 16.457 -5.195 -18.622 1.00 79.00 193 ASN A O 1
ATOM 1588 N N . LEU A 1 194 ? 15.986 -3.610 -17.102 1.00 78.75 194 LEU A N 1
ATOM 1589 C CA . LEU A 1 194 ? 15.818 -4.529 -15.982 1.00 78.75 194 LEU A CA 1
ATOM 1590 C C . LEU A 1 194 ? 14.567 -5.400 -16.105 1.00 78.75 194 LEU A C 1
ATOM 1592 O O . LEU A 1 194 ? 14.564 -6.554 -15.678 1.00 78.75 194 LEU A O 1
ATOM 1596 N N . LEU A 1 195 ? 13.518 -4.840 -16.707 1.00 84.00 195 LEU A N 1
ATOM 1597 C CA . LEU A 1 195 ? 12.207 -5.466 -16.846 1.00 84.00 195 LEU A CA 1
ATOM 1598 C C . LEU A 1 195 ? 12.047 -6.191 -18.194 1.00 84.00 195 LEU A C 1
ATOM 1600 O O . LEU A 1 195 ? 10.975 -6.697 -18.511 1.00 84.00 195 LEU A O 1
ATOM 1604 N N . ALA A 1 196 ? 13.109 -6.312 -18.996 1.00 83.50 196 ALA A N 1
ATOM 1605 C CA . ALA A 1 196 ? 13.082 -7.137 -20.206 1.00 83.50 196 ALA A CA 1
ATOM 1606 C C . ALA A 1 196 ? 12.891 -8.632 -19.890 1.00 83.50 196 ALA A C 1
ATOM 1608 O O . ALA A 1 196 ? 12.318 -9.372 -20.694 1.00 83.50 196 ALA A O 1
ATOM 1609 N N . ARG A 1 197 ? 13.365 -9.081 -18.720 1.00 85.44 197 ARG A N 1
ATOM 1610 C CA . ARG A 1 197 ? 13.299 -10.483 -18.292 1.00 85.44 197 ARG A CA 1
ATOM 1611 C C . ARG A 1 197 ? 11.888 -10.837 -17.803 1.00 85.44 197 ARG A C 1
ATOM 1613 O O . ARG A 1 197 ? 11.405 -10.166 -16.888 1.00 85.44 197 ARG A O 1
ATOM 1620 N N . PRO A 1 198 ? 11.237 -11.881 -18.353 1.00 88.25 198 PRO A N 1
ATOM 1621 C CA . PRO A 1 198 ? 9.890 -12.285 -17.946 1.00 88.25 198 PRO A CA 1
ATOM 1622 C C . PRO A 1 198 ? 9.758 -12.547 -16.444 1.00 88.25 198 PRO A C 1
ATOM 1624 O O . PRO A 1 198 ? 8.755 -12.175 -15.845 1.00 88.25 198 PRO A O 1
ATOM 1627 N N . GLU A 1 199 ? 10.790 -13.120 -15.822 1.00 89.06 199 GLU A N 1
ATOM 1628 C CA . GLU A 1 199 ? 10.797 -13.433 -14.393 1.00 89.06 199 GLU A CA 1
ATOM 1629 C C . GLU A 1 199 ? 10.721 -12.156 -13.554 1.00 89.06 199 GLU A C 1
ATOM 1631 O O . GLU A 1 199 ? 9.955 -12.091 -12.601 1.00 89.06 199 GLU A O 1
ATOM 1636 N N . VAL A 1 200 ? 11.461 -11.110 -13.941 1.00 87.94 200 VAL A N 1
ATOM 1637 C CA . VAL A 1 200 ? 11.450 -9.815 -13.241 1.00 87.94 200 VAL A CA 1
ATOM 1638 C C . VAL A 1 200 ? 10.135 -9.072 -13.494 1.00 87.94 200 VAL A C 1
ATOM 1640 O O . VAL A 1 200 ? 9.608 -8.442 -12.575 1.00 87.94 200 VAL A O 1
ATOM 1643 N N . ARG A 1 201 ? 9.555 -9.192 -14.701 1.00 90.62 201 ARG A N 1
ATOM 1644 C CA . ARG A 1 201 ? 8.208 -8.663 -14.986 1.00 90.62 201 ARG A CA 1
ATOM 1645 C C . ARG A 1 201 ? 7.136 -9.301 -14.120 1.00 90.62 201 ARG A C 1
ATOM 1647 O O . ARG A 1 201 ? 6.233 -8.608 -13.663 1.00 90.62 201 ARG A O 1
ATOM 1654 N N . GLN A 1 202 ? 7.246 -10.601 -13.876 1.00 93.62 202 GLN A N 1
ATOM 1655 C CA . GLN A 1 202 ? 6.314 -11.290 -12.997 1.00 93.62 202 GLN A CA 1
ATOM 1656 C C . GLN A 1 202 ? 6.391 -10.732 -11.568 1.00 93.62 202 GLN A C 1
ATOM 1658 O O . GLN A 1 202 ? 5.351 -10.472 -10.970 1.00 93.62 202 GLN A O 1
ATOM 1663 N N . LEU A 1 203 ? 7.598 -10.432 -11.065 1.00 94.38 203 LEU A N 1
ATOM 1664 C CA . LEU A 1 203 ? 7.760 -9.841 -9.730 1.00 94.38 203 LEU A CA 1
ATOM 1665 C C . LEU A 1 203 ? 7.073 -8.474 -9.610 1.00 94.38 203 LEU A C 1
ATOM 1667 O O . LEU A 1 203 ? 6.379 -8.221 -8.626 1.00 94.38 203 LEU A O 1
ATOM 1671 N N . ILE A 1 204 ? 7.271 -7.581 -10.590 1.00 94.06 204 ILE A N 1
ATOM 1672 C CA . ILE A 1 204 ? 6.611 -6.266 -10.570 1.00 94.06 204 ILE A CA 1
ATOM 1673 C C . ILE A 1 204 ? 5.098 -6.403 -10.755 1.00 94.06 204 ILE A C 1
ATOM 1675 O O . ILE A 1 204 ? 4.359 -5.670 -10.111 1.00 94.06 204 ILE A O 1
ATOM 1679 N N . LYS A 1 205 ? 4.621 -7.363 -11.558 1.00 95.31 205 LYS A N 1
ATOM 1680 C CA . LYS A 1 205 ? 3.186 -7.630 -11.719 1.00 95.31 205 LYS A CA 1
ATOM 1681 C C . LYS A 1 205 ? 2.541 -8.041 -10.400 1.00 95.31 205 LYS A C 1
ATOM 1683 O O . LYS A 1 205 ? 1.568 -7.418 -9.992 1.00 95.31 205 LYS A O 1
ATOM 1688 N N . GLU A 1 206 ? 3.113 -9.018 -9.702 1.00 96.00 206 GLU A N 1
ATOM 1689 C CA . GLU A 1 206 ? 2.635 -9.455 -8.381 1.00 96.00 206 GLU A CA 1
ATOM 1690 C C . GLU A 1 206 ? 2.646 -8.307 -7.365 1.00 96.00 206 GLU A C 1
ATOM 1692 O O . GLU A 1 206 ? 1.646 -8.058 -6.692 1.00 96.00 206 GLU A O 1
ATOM 1697 N N . HIS A 1 207 ? 3.740 -7.542 -7.318 1.00 96.81 207 HIS A N 1
ATOM 1698 C CA . HIS A 1 207 ? 3.848 -6.371 -6.449 1.00 96.81 207 HIS A CA 1
ATOM 1699 C C . HIS A 1 207 ? 2.781 -5.309 -6.749 1.00 96.81 207 HIS A C 1
ATOM 1701 O O . HIS A 1 207 ? 2.164 -4.774 -5.828 1.00 96.81 207 HIS A O 1
ATOM 1707 N N . THR A 1 208 ? 2.551 -5.005 -8.028 1.00 96.38 208 THR A N 1
ATOM 1708 C CA . THR A 1 208 ? 1.537 -4.040 -8.454 1.00 96.38 208 THR A CA 1
ATOM 1709 C C . THR A 1 208 ? 0.135 -4.516 -8.086 1.00 96.38 208 THR A C 1
ATOM 1711 O O . THR A 1 208 ? -0.660 -3.705 -7.626 1.00 96.38 208 THR A O 1
ATOM 1714 N N . MET A 1 209 ? -0.167 -5.811 -8.201 1.00 95.94 209 MET A N 1
ATOM 1715 C CA . MET A 1 209 ? -1.478 -6.345 -7.810 1.00 95.94 209 MET A CA 1
ATOM 1716 C C . MET A 1 209 ? -1.720 -6.232 -6.300 1.00 95.94 209 MET A C 1
ATOM 1718 O O . MET A 1 209 ? -2.777 -5.752 -5.891 1.00 95.94 209 MET A O 1
ATOM 1722 N N . ALA A 1 210 ? -0.728 -6.569 -5.468 1.00 97.00 210 ALA A N 1
ATOM 1723 C CA . ALA A 1 210 ? -0.820 -6.366 -4.018 1.00 97.00 210 ALA A CA 1
ATOM 1724 C C . ALA A 1 210 ? -0.997 -4.876 -3.666 1.00 97.00 210 ALA A C 1
ATOM 1726 O O . ALA A 1 210 ? -1.826 -4.509 -2.830 1.00 97.00 210 ALA A O 1
ATOM 1727 N N . PHE A 1 211 ? -0.260 -3.997 -4.354 1.00 97.31 211 PHE A N 1
ATOM 1728 C CA . PHE A 1 211 ? -0.397 -2.549 -4.214 1.00 97.31 211 PHE A CA 1
ATOM 1729 C C . PHE A 1 211 ? -1.801 -2.048 -4.580 1.00 97.31 211 PHE A C 1
ATOM 1731 O O . PHE A 1 211 ? -2.380 -1.269 -3.822 1.00 97.31 211 PHE A O 1
ATOM 1738 N N . VAL A 1 212 ? -2.360 -2.500 -5.706 1.00 96.12 212 VAL A N 1
ATOM 1739 C CA . VAL A 1 212 ? -3.727 -2.159 -6.130 1.00 96.12 212 VAL A CA 1
ATOM 1740 C C . VAL A 1 212 ? -4.735 -2.609 -5.078 1.00 96.12 212 VAL A C 1
ATOM 1742 O O . VAL A 1 212 ? -5.548 -1.789 -4.658 1.00 96.12 212 VAL A O 1
ATOM 1745 N N . GLY A 1 213 ? -4.615 -3.839 -4.568 1.00 95.94 213 GLY A N 1
ATOM 1746 C CA . GLY A 1 213 ? -5.477 -4.339 -3.494 1.00 95.94 213 GLY A CA 1
ATOM 1747 C C . GLY A 1 213 ? -5.421 -3.470 -2.232 1.00 95.94 213 GLY A C 1
ATOM 1748 O O . GLY A 1 213 ? -6.456 -3.145 -1.649 1.00 95.94 213 GLY A O 1
ATOM 1749 N N . LEU A 1 214 ? -4.231 -2.999 -1.839 1.00 96.69 214 LEU A N 1
ATOM 1750 C CA . LEU A 1 214 ? -4.098 -2.074 -0.708 1.00 96.69 214 LEU A CA 1
ATOM 1751 C C . LEU A 1 214 ? -4.752 -0.712 -0.988 1.00 96.69 214 LEU A C 1
ATOM 1753 O O . LEU A 1 214 ? -5.350 -0.119 -0.087 1.00 96.69 214 LEU A O 1
ATOM 1757 N N . VAL A 1 215 ? -4.648 -0.202 -2.216 1.00 96.19 215 VAL A N 1
ATOM 1758 C CA . VAL A 1 215 ? -5.284 1.062 -2.612 1.00 96.19 215 VAL A CA 1
ATOM 1759 C C . VAL A 1 215 ? -6.809 0.939 -2.647 1.00 96.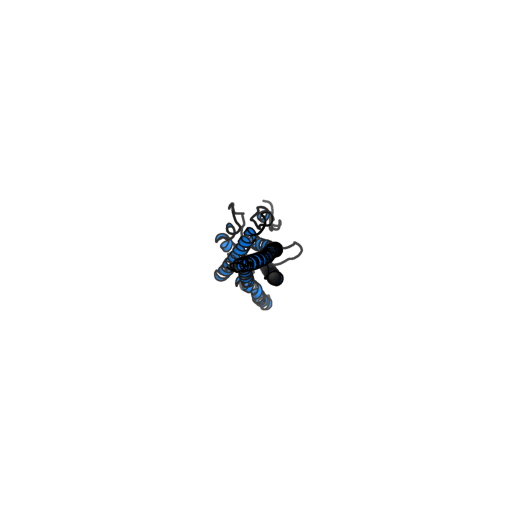19 215 VAL A C 1
ATOM 1761 O O . VAL A 1 215 ? -7.497 1.856 -2.198 1.00 96.19 215 VAL A O 1
ATOM 1764 N N . GLU A 1 216 ? -7.345 -0.176 -3.135 1.00 94.62 216 GLU A N 1
ATOM 1765 C CA . GLU A 1 216 ? -8.785 -0.455 -3.133 1.00 94.62 216 GLU A CA 1
ATOM 1766 C C . GLU A 1 216 ? -9.322 -0.523 -1.703 1.00 94.62 216 GLU A C 1
ATOM 1768 O O . GLU A 1 216 ? -10.235 0.226 -1.351 1.00 94.62 216 GLU A O 1
ATOM 1773 N N . LEU A 1 217 ? -8.663 -1.298 -0.839 1.00 94.50 217 LEU A N 1
ATOM 1774 C CA . LEU A 1 217 ? -9.042 -1.423 0.567 1.00 94.50 217 LEU A CA 1
ATOM 1775 C C . LEU A 1 217 ? -8.898 -0.097 1.336 1.00 94.50 217 LEU A C 1
ATOM 1777 O O . LEU A 1 217 ? -9.689 0.212 2.230 1.00 94.50 217 LEU A O 1
ATOM 1781 N N . TYR A 1 218 ? -7.915 0.732 0.976 1.00 95.19 218 TYR A N 1
ATOM 1782 C CA . TYR A 1 218 ? -7.818 2.107 1.465 1.00 95.19 218 TYR A CA 1
ATOM 1783 C C . TYR A 1 218 ? -9.021 2.950 1.012 1.00 95.19 218 TYR A C 1
ATOM 1785 O O . TYR A 1 218 ? -9.645 3.629 1.832 1.00 95.19 218 TYR A O 1
ATOM 1793 N N . ASN A 1 219 ? -9.363 2.898 -0.277 1.00 94.88 219 ASN A N 1
ATOM 1794 C CA . ASN A 1 219 ? -10.429 3.693 -0.884 1.00 94.88 219 ASN A CA 1
ATOM 1795 C C . ASN A 1 219 ? -11.825 3.364 -0.345 1.00 94.88 219 ASN A C 1
ATOM 1797 O O . ASN A 1 219 ? -12.654 4.273 -0.244 1.00 94.88 219 ASN A O 1
ATOM 1801 N N . GLU A 1 220 ? -12.077 2.107 0.022 1.00 93.50 220 GLU A N 1
ATOM 1802 C CA . GLU A 1 220 ? -13.329 1.666 0.652 1.00 93.50 220 GLU A CA 1
ATOM 1803 C C . GLU A 1 220 ? -13.572 2.322 2.018 1.00 93.50 220 GLU A C 1
ATOM 1805 O O . GLU A 1 220 ? -14.715 2.515 2.430 1.00 93.50 220 GLU A O 1
ATOM 1810 N N . LYS A 1 221 ? -12.498 2.69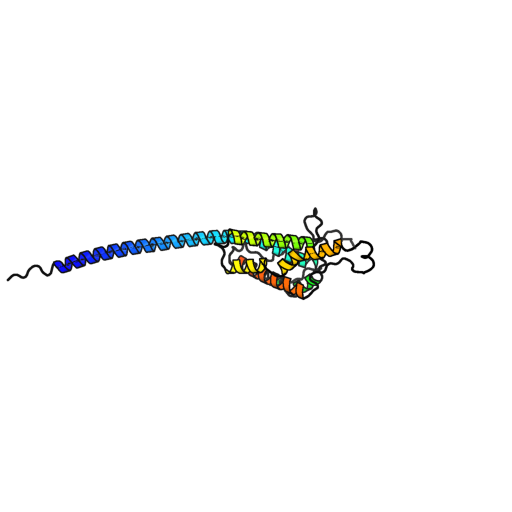5 2.722 1.00 90.88 221 LYS A N 1
ATOM 1811 C CA . LYS A 1 221 ? -12.559 3.145 4.120 1.00 90.88 221 LYS A CA 1
ATOM 1812 C C . LYS A 1 221 ? -12.462 4.652 4.308 1.00 90.88 221 LYS A C 1
ATOM 1814 O O . LYS A 1 221 ? -12.668 5.153 5.416 1.00 90.88 221 LYS A O 1
ATOM 1819 N N . VAL A 1 222 ? -12.118 5.394 3.261 1.00 93.19 222 VAL A N 1
ATOM 1820 C CA . VAL A 1 222 ? -11.943 6.850 3.329 1.00 93.19 222 VAL A CA 1
ATOM 1821 C C . VAL A 1 222 ? -13.056 7.595 2.598 1.00 93.19 222 VAL A C 1
ATOM 1823 O O . VAL A 1 222 ? -13.741 7.057 1.735 1.00 93.19 222 VAL A O 1
ATOM 1826 N N . SER A 1 223 ? -13.247 8.873 2.936 1.00 92.19 223 SER A N 1
ATOM 1827 C CA . SER A 1 223 ? -14.192 9.734 2.216 1.00 92.19 223 SER A CA 1
ATOM 1828 C C . SER A 1 223 ? -13.777 9.920 0.751 1.00 92.19 223 SER A C 1
ATOM 1830 O O . SER A 1 223 ? -12.594 9.864 0.415 1.00 92.19 223 SER A O 1
ATOM 1832 N N . LEU A 1 224 ? -14.749 10.210 -0.123 1.00 90.12 224 LEU A N 1
ATOM 1833 C CA . LEU A 1 224 ? -14.549 10.363 -1.574 1.00 90.12 224 LEU A CA 1
ATOM 1834 C C . LEU A 1 224 ? -13.442 11.365 -1.960 1.00 90.12 224 LEU A C 1
ATOM 1836 O O . LEU A 1 224 ? -12.794 11.183 -2.987 1.00 90.12 224 LEU A O 1
ATOM 1840 N N . GLU A 1 225 ? -13.222 12.402 -1.147 1.00 89.94 225 GLU A N 1
ATOM 1841 C CA . GLU A 1 225 ? -12.167 13.425 -1.309 1.00 89.94 225 GLU A CA 1
ATOM 1842 C C . GLU A 1 225 ? -10.745 12.898 -1.013 1.00 89.94 225 GLU A C 1
ATOM 1844 O O . GLU A 1 225 ? -9.734 13.464 -1.441 1.00 89.94 225 GLU A O 1
ATOM 1849 N N . ASN A 1 226 ? -10.663 11.824 -0.225 1.00 89.94 226 ASN A N 1
ATOM 1850 C CA . ASN A 1 226 ? -9.419 11.223 0.233 1.00 89.94 226 ASN A CA 1
ATOM 1851 C C . ASN A 1 226 ? -9.009 10.005 -0.593 1.00 89.94 226 ASN A C 1
ATOM 1853 O O . ASN A 1 226 ? -7.846 9.612 -0.540 1.00 89.94 226 ASN A O 1
ATOM 1857 N N . GLN A 1 227 ? -9.938 9.459 -1.375 1.00 93.50 227 GLN A N 1
ATOM 1858 C CA . GLN A 1 227 ? -9.684 8.345 -2.272 1.00 93.50 227 GLN A CA 1
ATOM 1859 C C . GLN A 1 227 ? -8.570 8.671 -3.274 1.00 93.50 227 GLN A C 1
ATOM 1861 O O . GLN A 1 227 ? -8.466 9.781 -3.803 1.00 93.50 227 GLN A O 1
ATOM 1866 N N . ILE A 1 228 ? -7.743 7.669 -3.541 1.00 91.25 228 ILE A N 1
ATOM 1867 C CA . ILE A 1 228 ? -6.760 7.672 -4.615 1.00 91.25 228 ILE A CA 1
ATOM 1868 C C . ILE A 1 228 ? -7.510 7.266 -5.878 1.00 91.25 228 ILE A C 1
ATOM 1870 O O . ILE A 1 228 ? -8.143 6.212 -5.911 1.00 91.25 228 ILE A O 1
ATOM 1874 N N . LYS A 1 229 ? -7.492 8.119 -6.900 1.00 88.69 229 LYS A N 1
ATOM 1875 C CA . LYS A 1 229 ? -8.218 7.904 -8.155 1.00 88.69 229 LYS A CA 1
ATOM 1876 C C . LYS A 1 229 ? -7.315 8.195 -9.333 1.00 88.69 229 LYS A C 1
ATOM 1878 O O . LYS A 1 229 ? -6.383 8.992 -9.222 1.00 88.69 229 LYS A O 1
ATOM 1883 N N . MET A 1 230 ? -7.649 7.594 -10.467 1.00 83.25 230 MET A N 1
ATOM 1884 C CA . MET A 1 230 ? -7.100 8.030 -11.737 1.00 83.25 230 MET A CA 1
ATOM 1885 C C . MET A 1 230 ? -7.695 9.400 -12.075 1.00 83.25 230 MET A C 1
ATOM 1887 O O . MET A 1 230 ? -8.912 9.549 -12.154 1.00 83.25 230 MET A O 1
ATOM 1891 N N . THR A 1 231 ? -6.850 10.416 -12.227 1.00 78.81 231 THR A N 1
ATOM 1892 C CA . THR A 1 231 ? -7.259 11.752 -12.678 1.00 78.81 231 THR A CA 1
ATOM 1893 C C . THR A 1 231 ? -6.515 12.112 -13.955 1.00 78.81 231 THR A C 1
ATOM 1895 O O . THR A 1 231 ? -5.393 11.659 -14.192 1.00 78.81 231 THR A O 1
ATOM 1898 N N . GLU A 1 232 ? -7.122 12.947 -14.801 1.00 71.25 232 GLU A N 1
ATOM 1899 C CA . GLU A 1 232 ? -6.472 13.404 -16.036 1.00 71.25 232 GLU A CA 1
ATOM 1900 C C . GLU A 1 232 ? -5.186 14.196 -15.768 1.00 71.25 232 GLU A C 1
ATOM 1902 O O . GLU A 1 232 ? -4.251 14.152 -16.567 1.00 71.25 232 GLU A O 1
ATOM 1907 N N . GLU A 1 233 ? -5.105 14.855 -14.610 1.00 70.06 233 GLU A N 1
ATOM 1908 C CA . GLU A 1 233 ? -3.933 15.608 -14.156 1.00 70.06 233 GLU A CA 1
ATOM 1909 C C . GLU A 1 233 ? -2.666 14.744 -14.057 1.00 70.06 233 GLU A C 1
ATOM 1911 O O . GLU A 1 233 ? -1.559 15.223 -14.310 1.00 70.06 233 GLU A O 1
ATOM 1916 N N . LEU A 1 234 ? -2.810 13.445 -13.767 1.00 70.44 234 LEU A N 1
ATOM 1917 C CA . LEU A 1 234 ? -1.681 12.508 -13.721 1.00 70.44 234 LEU A CA 1
ATOM 1918 C C . LEU A 1 234 ? -1.004 12.360 -15.094 1.00 70.44 234 LEU A C 1
ATOM 1920 O O . LEU A 1 234 ? 0.199 12.097 -15.174 1.00 70.44 234 LEU A O 1
ATOM 1924 N N . TRP A 1 235 ? -1.744 12.590 -16.182 1.00 65.88 235 TRP A N 1
ATOM 1925 C CA . TRP A 1 235 ? -1.235 12.525 -17.552 1.00 65.88 235 TRP A CA 1
ATOM 1926 C C . TRP A 1 235 ? -0.684 13.858 -18.062 1.00 65.88 235 TRP A C 1
ATOM 1928 O O . TRP A 1 235 ? 0.243 13.847 -18.869 1.00 65.88 235 TRP A O 1
ATOM 1938 N N . THR A 1 236 ? -1.208 14.995 -17.594 1.00 60.53 236 THR A N 1
ATOM 1939 C CA . THR A 1 236 ? -0.856 16.332 -18.114 1.00 60.53 236 THR A CA 1
ATOM 1940 C C . THR A 1 236 ? 0.453 16.890 -17.562 1.00 60.53 236 THR A C 1
ATOM 1942 O O . THR A 1 236 ? 1.060 17.750 -18.203 1.00 60.53 236 THR A O 1
ATOM 1945 N N . VAL A 1 237 ? 0.942 16.388 -16.420 1.00 57.62 237 VAL A N 1
ATOM 1946 C CA . VAL A 1 237 ? 2.291 16.716 -15.930 1.00 57.62 237 VAL A CA 1
ATOM 1947 C C . VAL A 1 237 ? 3.316 16.086 -16.875 1.00 57.62 237 VAL A C 1
ATOM 1949 O O . VAL A 1 237 ? 3.693 14.920 -16.731 1.00 57.62 237 VAL A O 1
ATOM 1952 N N . SER A 1 238 ? 3.715 16.840 -17.900 1.00 51.19 238 SER A N 1
ATOM 1953 C CA . SER A 1 238 ? 4.751 16.439 -18.846 1.00 51.19 238 SER A CA 1
ATOM 1954 C C . SER A 1 238 ? 6.073 16.286 -18.104 1.00 51.19 238 SER A C 1
ATOM 1956 O O . SER A 1 238 ? 6.625 17.249 -17.574 1.00 51.19 238 SER A O 1
ATOM 1958 N N . LEU A 1 239 ? 6.575 15.058 -18.079 1.00 51.78 239 LEU A N 1
ATOM 1959 C CA . LEU A 1 239 ? 7.936 14.743 -17.660 1.00 51.78 239 LEU A CA 1
ATOM 1960 C C . LEU A 1 239 ? 8.926 14.826 -18.833 1.00 51.78 239 LEU A C 1
ATOM 1962 O O . LEU A 1 239 ? 10.110 14.550 -18.663 1.00 51.78 239 LEU A O 1
ATOM 1966 N N . VAL A 1 240 ? 8.447 15.204 -20.023 1.00 42.41 240 VAL A N 1
ATOM 1967 C CA . VAL A 1 240 ? 9.272 15.339 -21.221 1.00 42.41 240 VAL A CA 1
ATOM 1968 C C . VAL A 1 240 ? 10.085 16.632 -21.103 1.00 42.41 240 VAL A C 1
ATOM 1970 O O . VAL A 1 240 ? 9.490 17.714 -21.014 1.00 42.41 240 VAL A O 1
ATOM 1973 N N . PRO A 1 241 ? 11.429 16.580 -21.113 1.00 36.38 241 PRO A N 1
ATOM 1974 C CA . PRO A 1 241 ? 12.215 17.788 -21.283 1.00 36.38 241 PRO A CA 1
ATOM 1975 C C . PRO A 1 241 ? 11.881 18.380 -22.657 1.00 36.38 241 PRO A C 1
ATOM 1977 O O . PRO A 1 241 ? 11.963 17.707 -23.679 1.00 36.38 241 PRO A O 1
ATOM 1980 N N . GLN A 1 242 ? 11.512 19.662 -22.692 1.00 39.06 242 GLN A N 1
ATOM 1981 C CA . GLN A 1 242 ? 11.177 20.420 -23.909 1.00 39.06 242 GLN A CA 1
ATOM 1982 C C . GLN A 1 242 ? 12.341 20.547 -24.923 1.00 39.06 242 GLN A C 1
ATOM 1984 O O . GLN A 1 242 ? 12.263 21.347 -25.850 1.00 39.06 242 GLN A O 1
ATOM 1989 N N . SER A 1 243 ? 13.427 19.783 -24.784 1.00 35.94 243 SER A N 1
ATOM 1990 C CA . SER A 1 243 ? 14.599 19.839 -25.661 1.00 35.94 243 SER A CA 1
ATOM 1991 C C . SER A 1 243 ? 14.447 19.085 -26.989 1.00 35.94 243 SER A C 1
ATOM 1993 O O . SER A 1 243 ? 15.328 19.213 -27.834 1.00 35.94 243 SER A O 1
ATOM 1995 N N . GLU A 1 244 ? 13.348 18.358 -27.217 1.00 37.31 244 GLU A N 1
ATOM 1996 C CA . GLU A 1 244 ? 13.066 17.691 -28.505 1.00 37.31 244 GLU A CA 1
ATOM 1997 C C . GLU A 1 244 ? 11.867 18.259 -29.279 1.00 37.31 244 GLU A C 1
ATOM 1999 O O . GLU A 1 244 ? 11.435 17.675 -30.267 1.00 37.31 244 GLU A O 1
ATOM 2004 N N . ILE A 1 245 ? 11.391 19.464 -28.944 1.00 37.88 245 ILE A N 1
ATOM 2005 C CA . ILE A 1 245 ? 10.622 20.258 -29.916 1.00 37.88 245 ILE A CA 1
ATOM 2006 C C . ILE A 1 245 ? 11.622 21.089 -30.723 1.00 37.88 245 ILE A C 1
ATOM 2008 O O . ILE A 1 245 ? 11.685 22.313 -30.621 1.00 37.88 245 ILE A O 1
ATOM 2012 N N . LYS A 1 246 ? 12.457 20.415 -31.522 1.00 32.84 246 LYS A N 1
ATOM 2013 C CA . LYS A 1 246 ? 13.020 21.075 -32.700 1.00 32.84 246 LYS A CA 1
ATOM 2014 C C . LYS A 1 246 ? 11.921 21.075 -33.751 1.00 32.84 246 LYS A C 1
ATOM 2016 O O . LYS A 1 246 ? 11.549 20.031 -34.273 1.00 32.84 246 LYS A O 1
ATOM 2021 N N . SER A 1 247 ? 11.386 22.271 -33.958 1.00 35.66 247 SER A N 1
ATOM 2022 C CA . SER A 1 247 ? 10.581 22.689 -35.100 1.00 35.66 247 SER A CA 1
ATOM 2023 C C . SER A 1 247 ? 10.914 21.909 -36.374 1.00 35.66 247 SER A C 1
ATOM 2025 O O . SER A 1 247 ? 12.076 21.880 -36.791 1.00 35.66 247 SER A O 1
ATOM 2027 N N . ILE A 1 248 ? 9.874 21.332 -36.978 1.00 37.09 248 ILE A N 1
ATOM 2028 C CA . ILE A 1 248 ? 9.775 21.188 -38.436 1.00 37.09 248 ILE A CA 1
ATOM 2029 C C . ILE A 1 248 ? 9.911 22.580 -39.059 1.00 37.09 248 ILE A C 1
ATOM 2031 O O . ILE A 1 248 ? 9.325 23.525 -38.478 1.00 37.09 248 ILE A O 1
#

pLDDT: mean 80.54, std 18.41, range [32.84, 97.31]

Sequence (248 aa):
MVSFSIHSQTNWIKGFSLDVAAEIIGILLVIFSIDLVIDAEREKERQKLEKVALQQLRRPLLRHFGLLINLFKTTVKVKENNDYKGIADLFDDFYFEQLAILDFSQPAPVIKSVEMSWLDYLLWECQQFRESLNRTVEKYSSFLQPDVINLIEEIINSPFIWWVVQSPKSYQLEKTSATPKNSEKNGLNGQVNLLARPEVRQLIKEHTMAFVGLVELYNEKVSLENQIKMTEELWTVSLVPQSEIKSI